Protein AF-Q58030-F1 (afdb_monomer_lite)

Radius of gyration: 24.66 Å; chains: 1; bounding box: 62×44×62 Å

Sequence (344 aa):
MELIEILLKKLNKNAVVTEIAKDKDPFKVLISTIISARTKDEVTEEVSKKLFKEIKDVDDLLNIDEEKLADLIYPAGFYKNKAKNLKKLAKILKENYNGKVPDSLEELLKLPGVGRKTANLVITLAFNKDGICVDTHVHRICNRWEIVDTETPEETEFELRKKLPKKYWKVINNLLVVFGREICSSKSKCDKCFKEIKEKCPYYEKIKHFENILKKFNFRKVSKNKIPNEKGTYILKIRLKEGKKIKFGKTERFFKKGYYFYIGSAFGNSMNLKNRIERHLKDDKKMHWHIDYLLKYGKIEEIYITNERVECEVANEFIKKFDFVENFGCSDCKCKSHLFYLKP

InterPro domains:
  IPR000305 GIY-YIG endonuclease [PS50164] (229-328)
  IPR000305 GIY-YIG endonuclease [SM00465] (247-343)
  IPR000445 Helix-hairpin-helix motif [PF00633] (97-123)
  IPR002837 Protein of unknown function DUF123 [PF01986] (255-341)
  IPR002837 Protein of unknown function DUF123 [cd10441] (231-340)
  IPR003265 HhH-GPD domain [PF00730] (31-166)
  IPR003265 HhH-GPD domain [SM00478] (35-182)
  IPR003265 HhH-GPD domain [cd00056] (27-180)
  IPR004036 Endonuclease III-like, conserved site-2 [PS01155] (99-128)
  IPR005759 Endonuclease III [MF_00942] (1-207)
  IPR011257 DNA glycosylase [SSF48150] (20-206)
  IPR023170 Helix-hairpin-helix, base-excision DNA repair, C-terminal [G3DSA:1.10.1670.10] (130-202)

pLDDT: mean 95.33, std 3.14, range [75.5, 98.75]

Secondary structure (DSSP, 8-state):
-HHHHHHHHH-----HHHHHGGG--HHHHHHHHHHHTTS-HHHHHHHHHHHHHH--SHHHHHHS-HHHHHHHTTTSTTHHHHHHHHHHHHHHHHHHHTT---SSHHHHHTSTT--HHHHHHHHHHTS--------HHHHHHHHHTTS---SSHHHHHHHHHHHS-GGGTTTHHHHHHHHHHHTSSSS--GGGS-HHHHTT-HHHHHHHHHHHHHHHTT-EEE-TT---SS--EEEEEEEESS-EEEEETTEEEEEPSEEEEEEEE--STT--HHHHHHHHH-SS----SHHHHHHTTEEEEEEEEESS--HHHHHHHHHTTSEE-TTSS-TTSS-S-SEEEE--

Organism: Methanocaldococcus jannaschii (strain ATCC 43067 / DSM 2661 / JAL-1 / JCM 10045 / NBRC 100440) (NCBI:txid243232)

Structure (mmCIF, N/CA/C/O backbone):
data_AF-Q58030-F1
#
_entry.id   AF-Q58030-F1
#
loop_
_atom_site.group_PDB
_atom_site.id
_atom_site.type_symbol
_atom_site.label_atom_id
_atom_site.label_alt_id
_atom_site.label_comp_id
_atom_site.label_asym_id
_atom_site.label_entity_id
_atom_site.label_seq_id
_atom_site.pdbx_PDB_ins_code
_atom_site.Cartn_x
_atom_site.Cartn_y
_atom_site.Cartn_z
_atom_site.occupancy
_atom_site.B_iso_or_equiv
_atom_site.auth_seq_id
_atom_site.auth_comp_id
_atom_site.auth_asym_id
_atom_site.auth_atom_id
_atom_site.pdbx_PDB_model_num
ATOM 1 N N . MET A 1 1 ? 6.870 -17.696 3.724 1.00 86.19 1 MET A N 1
ATOM 2 C CA . MET A 1 1 ? 6.367 -17.939 5.099 1.00 86.19 1 MET A CA 1
ATOM 3 C C . MET A 1 1 ? 7.411 -17.625 6.156 1.00 86.19 1 MET A C 1
ATOM 5 O O . MET A 1 1 ? 7.079 -16.979 7.136 1.00 86.19 1 MET A O 1
ATOM 9 N N . GLU A 1 2 ? 8.672 -17.984 5.930 1.00 93.19 2 GLU A N 1
ATOM 10 C CA . GLU A 1 2 ? 9.786 -17.711 6.846 1.00 93.19 2 GLU A CA 1
ATOM 11 C C . GLU A 1 2 ? 9.885 -16.260 7.366 1.00 93.19 2 GLU A C 1
ATOM 13 O O . GLU A 1 2 ? 10.085 -16.052 8.557 1.00 93.19 2 GLU A O 1
ATOM 18 N N . LEU A 1 3 ? 9.663 -15.250 6.514 1.00 95.38 3 LEU A N 1
ATOM 19 C CA . LEU A 1 3 ? 9.684 -13.836 6.927 1.00 95.38 3 LEU A CA 1
ATOM 20 C C . LEU A 1 3 ? 8.663 -13.505 8.033 1.00 95.38 3 LEU A C 1
ATOM 22 O O . LEU A 1 3 ? 8.933 -12.670 8.893 1.00 95.38 3 LEU A O 1
ATOM 26 N N . ILE A 1 4 ? 7.506 -14.177 8.031 1.00 95.38 4 ILE A N 1
ATOM 27 C CA . ILE A 1 4 ? 6.465 -14.019 9.059 1.00 95.38 4 ILE A CA 1
ATOM 28 C C . ILE A 1 4 ? 6.941 -14.641 10.375 1.00 95.38 4 ILE A C 1
ATOM 30 O O . ILE A 1 4 ? 6.797 -14.023 11.423 1.00 95.38 4 ILE A O 1
ATOM 34 N N . GLU A 1 5 ? 7.559 -15.822 10.323 1.00 95.75 5 GLU A N 1
ATOM 35 C CA . GLU A 1 5 ? 8.106 -16.501 11.508 1.00 95.75 5 GLU A CA 1
ATOM 36 C C . GLU A 1 5 ? 9.245 -15.705 12.156 1.00 95.75 5 GLU A C 1
ATOM 38 O O . GLU A 1 5 ? 9.324 -15.612 13.380 1.00 95.75 5 GLU A O 1
ATOM 43 N N . ILE A 1 6 ? 10.108 -15.074 11.352 1.00 95.56 6 ILE A N 1
ATOM 44 C CA . ILE A 1 6 ? 11.143 -14.170 11.870 1.00 95.56 6 ILE A CA 1
ATOM 45 C C . ILE A 1 6 ? 10.494 -13.003 12.617 1.00 95.56 6 ILE A C 1
ATOM 47 O O . ILE A 1 6 ? 10.897 -12.694 13.737 1.00 95.56 6 ILE A O 1
ATOM 51 N N . LEU A 1 7 ? 9.474 -12.367 12.033 1.00 95.62 7 LEU A N 1
ATOM 52 C CA . LEU A 1 7 ? 8.783 -11.262 12.694 1.00 95.62 7 LEU A CA 1
ATOM 53 C C . LEU A 1 7 ? 8.078 -11.700 13.980 1.00 95.62 7 LEU A C 1
ATOM 55 O O . LEU A 1 7 ? 8.177 -10.977 14.965 1.00 95.62 7 LEU A O 1
ATOM 59 N N . LEU A 1 8 ? 7.414 -12.860 13.999 1.00 94.38 8 LEU A N 1
ATOM 60 C CA . LEU A 1 8 ? 6.760 -13.388 15.204 1.00 94.38 8 LEU A CA 1
ATOM 61 C C . LEU A 1 8 ? 7.743 -13.561 16.368 1.00 94.38 8 LEU A C 1
ATOM 63 O O . LEU A 1 8 ? 7.371 -13.353 17.516 1.00 94.38 8 LEU A O 1
ATOM 67 N N . LYS A 1 9 ? 9.002 -13.904 16.076 1.00 94.81 9 LYS A N 1
ATOM 68 C CA . LYS A 1 9 ? 10.063 -14.037 17.086 1.00 94.81 9 LYS A CA 1
ATOM 69 C C . LYS A 1 9 ? 10.676 -12.701 17.510 1.00 94.81 9 LYS A C 1
ATOM 71 O O . LYS A 1 9 ? 11.190 -12.594 18.618 1.00 94.81 9 LYS A O 1
ATOM 76 N N . LYS A 1 10 ? 10.711 -11.708 16.616 1.00 93.06 10 LYS A N 1
ATOM 77 C CA . LYS A 1 10 ? 11.445 -10.444 16.821 1.00 93.06 10 LYS A CA 1
ATOM 78 C C . LYS A 1 10 ? 10.566 -9.290 17.294 1.00 93.06 10 LYS A C 1
ATOM 80 O O . LYS A 1 10 ? 11.080 -8.357 17.906 1.00 93.06 10 LYS A O 1
ATOM 85 N N . LEU A 1 11 ? 9.273 -9.308 16.980 1.00 90.88 11 LEU A N 1
ATOM 86 C CA . LEU A 1 11 ? 8.335 -8.266 17.379 1.00 90.88 11 LEU A CA 1
ATOM 87 C C . LEU A 1 11 ? 7.612 -8.665 18.663 1.00 90.88 11 LEU A C 1
ATOM 89 O O . LEU A 1 11 ? 6.965 -9.702 18.717 1.00 90.88 11 LEU A O 1
ATOM 93 N N . ASN A 1 12 ? 7.676 -7.787 19.662 1.00 84.69 12 ASN A N 1
ATOM 94 C CA . ASN A 1 12 ? 6.976 -7.931 20.942 1.00 84.69 12 ASN A CA 1
ATOM 95 C C . ASN A 1 12 ? 6.006 -6.761 21.195 1.00 84.69 12 ASN A C 1
ATOM 97 O O . ASN A 1 12 ? 5.830 -6.299 22.317 1.00 84.69 12 ASN A O 1
ATOM 101 N N . LYS A 1 13 ? 5.450 -6.196 20.120 1.00 88.81 13 LYS A N 1
ATOM 102 C CA . LYS A 1 13 ? 4.518 -5.067 20.179 1.00 88.81 13 LYS A CA 1
ATOM 103 C C . LYS A 1 13 ? 3.241 -5.412 19.441 1.00 88.81 13 LYS A C 1
ATOM 105 O O . LYS A 1 13 ? 3.259 -6.152 18.458 1.00 88.81 13 LYS A O 1
ATOM 110 N N . ASN A 1 14 ? 2.162 -4.790 19.885 1.00 90.88 14 ASN A N 1
ATOM 111 C CA . ASN A 1 14 ? 0.851 -4.899 19.280 1.00 90.88 14 ASN A CA 1
ATOM 112 C C . ASN A 1 14 ? 0.434 -3.567 18.658 1.00 90.88 14 ASN A C 1
ATOM 114 O O . ASN A 1 14 ? 0.828 -2.492 19.107 1.00 90.88 14 ASN A O 1
ATOM 118 N N . ALA A 1 15 ? -0.369 -3.650 17.604 1.00 90.81 15 ALA A N 1
ATOM 119 C CA . ALA A 1 15 ? -1.092 -2.520 17.055 1.00 90.81 15 ALA A CA 1
ATOM 120 C C . ALA A 1 15 ? -2.150 -2.041 18.058 1.00 90.81 15 ALA A C 1
ATOM 122 O O . ALA A 1 15 ? -2.692 -2.837 18.826 1.00 90.81 15 ALA A O 1
ATOM 123 N N . VAL A 1 16 ? -2.502 -0.754 17.999 1.00 91.25 16 VAL A N 1
ATOM 124 C CA . VAL A 1 16 ? -3.401 -0.128 18.982 1.00 91.25 16 VAL A CA 1
ATOM 125 C C . VAL A 1 16 ? -4.731 -0.864 19.176 1.00 91.25 16 VAL A C 1
ATOM 127 O O . VAL A 1 16 ? -5.171 -1.066 20.301 1.00 91.25 16 VAL A O 1
ATOM 130 N N . VAL A 1 17 ? -5.365 -1.321 18.092 1.00 90.69 17 VAL A N 1
ATOM 131 C CA . VAL A 1 17 ? -6.659 -2.019 18.179 1.00 90.69 17 VAL A CA 1
ATOM 132 C C . VAL A 1 17 ? -6.498 -3.392 18.834 1.00 90.69 17 VAL A C 1
ATOM 134 O O . VAL A 1 17 ? -7.367 -3.802 19.592 1.00 90.69 17 VAL A O 1
ATOM 137 N N . THR A 1 18 ? -5.379 -4.080 18.594 1.00 92.94 18 THR A N 1
ATOM 138 C CA . THR A 1 18 ? -5.057 -5.351 19.259 1.00 92.94 18 THR A CA 1
ATOM 139 C C . THR A 1 18 ? -4.875 -5.152 20.766 1.00 92.94 18 THR A C 1
ATOM 141 O O . THR A 1 18 ? -5.329 -5.984 21.543 1.00 92.94 18 THR A O 1
ATOM 144 N N . GLU A 1 19 ? -4.257 -4.042 21.187 1.00 92.75 19 GLU A N 1
ATOM 145 C CA . GLU A 1 19 ? -4.123 -3.700 22.610 1.00 92.75 19 GLU A CA 1
ATOM 146 C C . GLU A 1 19 ? -5.472 -3.398 23.267 1.00 92.75 19 GLU A C 1
ATOM 148 O O . GLU A 1 19 ? -5.724 -3.853 24.381 1.00 92.75 19 GLU A O 1
ATOM 153 N N . ILE A 1 20 ? -6.354 -2.675 22.571 1.00 90.75 20 ILE A N 1
ATOM 154 C CA . ILE A 1 20 ? -7.713 -2.389 23.051 1.00 90.75 20 ILE A CA 1
ATOM 155 C C . ILE A 1 20 ? -8.539 -3.679 23.149 1.00 90.75 20 ILE A C 1
ATOM 157 O O . ILE A 1 20 ? -9.302 -3.847 24.091 1.00 90.75 20 ILE A O 1
ATOM 161 N N . ALA A 1 21 ? -8.347 -4.618 22.223 1.00 93.25 21 ALA A N 1
ATOM 162 C CA . ALA A 1 21 ? -9.097 -5.868 22.146 1.00 93.25 21 ALA A CA 1
ATOM 163 C C . ALA A 1 21 ? -8.727 -6.924 23.206 1.00 93.25 21 ALA A C 1
ATOM 165 O O . ALA A 1 21 ? -9.174 -8.066 23.099 1.00 93.25 21 ALA A O 1
ATOM 166 N N . LYS A 1 22 ? -7.899 -6.602 24.209 1.00 92.56 22 LYS A N 1
ATOM 167 C CA . LYS A 1 22 ? -7.465 -7.571 25.234 1.00 92.56 22 LYS A CA 1
ATOM 168 C C . LYS A 1 22 ? -8.623 -8.163 26.040 1.00 92.56 22 LYS A C 1
ATOM 170 O O . LYS A 1 22 ? -8.555 -9.335 26.400 1.00 92.56 22 LYS A O 1
ATOM 175 N N . ASP A 1 23 ? -9.672 -7.382 26.289 1.00 91.31 23 ASP A N 1
ATOM 176 C CA . ASP A 1 23 ? -10.899 -7.848 26.950 1.00 91.31 23 ASP A CA 1
ATOM 177 C C . ASP A 1 23 ? -11.852 -8.605 26.004 1.00 91.31 23 ASP A C 1
ATOM 179 O O . ASP A 1 23 ? -12.837 -9.183 26.458 1.00 91.31 23 ASP A O 1
ATOM 183 N N . LYS A 1 24 ? -11.525 -8.656 24.703 1.00 92.81 24 LYS A N 1
ATOM 184 C CA . LYS A 1 24 ? -12.281 -9.309 23.624 1.00 92.81 24 LYS A CA 1
ATOM 185 C C . LYS A 1 24 ? -13.724 -8.820 23.481 1.00 92.81 24 LYS A C 1
ATOM 187 O O . LYS A 1 24 ? -14.544 -9.534 22.913 1.00 92.81 24 LYS A O 1
ATOM 192 N N . ASP A 1 25 ? -14.029 -7.606 23.935 1.00 96.19 25 ASP A N 1
ATOM 193 C CA . ASP A 1 25 ? -15.361 -7.019 23.803 1.00 96.19 25 ASP A CA 1
ATOM 194 C C . ASP A 1 25 ? -15.653 -6.635 22.332 1.00 96.19 25 ASP A C 1
ATOM 196 O O . ASP A 1 25 ? -15.026 -5.708 21.797 1.00 96.19 25 ASP A O 1
ATOM 200 N N . PRO A 1 26 ? -16.611 -7.297 21.646 1.00 96.81 26 PRO A N 1
ATOM 201 C CA . PRO A 1 26 ? -16.924 -7.003 20.250 1.00 96.81 26 PRO A CA 1
ATOM 202 C C . PRO A 1 26 ? -17.345 -5.559 19.989 1.00 96.81 26 PRO A C 1
ATOM 204 O O . PRO A 1 26 ? -17.008 -5.012 18.935 1.00 96.81 26 PRO A O 1
ATOM 207 N N . PHE A 1 27 ? -18.053 -4.934 20.934 1.00 97.12 27 PHE A N 1
ATOM 208 C CA . PHE A 1 27 ? -18.487 -3.549 20.809 1.00 97.12 27 PHE A CA 1
ATOM 209 C C . PHE A 1 27 ? -17.273 -2.621 20.815 1.00 97.12 27 PHE A C 1
ATOM 211 O O . PHE A 1 27 ? -17.061 -1.881 19.851 1.00 97.12 27 PHE A O 1
ATOM 218 N N . LYS A 1 28 ? -16.399 -2.732 21.821 1.00 96.44 28 LYS A N 1
ATOM 219 C CA . LYS A 1 28 ? -15.186 -1.901 21.897 1.00 96.44 28 LYS A CA 1
ATOM 220 C C . LYS A 1 28 ? -14.272 -2.101 20.694 1.00 96.44 28 LYS A C 1
ATOM 222 O O . LYS A 1 28 ? -13.796 -1.125 20.114 1.00 96.44 28 LYS A O 1
ATOM 227 N N . VAL A 1 29 ? -14.068 -3.345 20.257 1.00 96.50 29 VAL A N 1
ATOM 228 C CA . VAL A 1 29 ? -13.232 -3.647 19.083 1.00 96.50 29 VAL A CA 1
ATOM 229 C C . VAL A 1 29 ? -13.794 -3.001 17.816 1.00 96.50 29 VAL A C 1
ATOM 231 O O . VAL A 1 29 ? -13.038 -2.391 17.050 1.00 96.50 29 VAL A O 1
ATOM 234 N N . LEU A 1 30 ? -15.107 -3.093 17.589 1.00 97.44 30 LEU A N 1
ATOM 235 C CA . LEU A 1 30 ? -15.763 -2.487 16.432 1.00 97.44 30 LEU A CA 1
ATOM 236 C C . LEU A 1 30 ? -15.616 -0.959 16.441 1.00 97.44 30 LEU A C 1
ATOM 238 O O . LEU A 1 30 ? -15.145 -0.377 15.457 1.00 97.44 30 LEU A O 1
ATOM 242 N N . ILE A 1 31 ? -15.951 -0.319 17.563 1.00 96.75 31 ILE A N 1
ATOM 243 C CA . ILE A 1 31 ? -15.893 1.138 17.724 1.00 96.75 31 ILE A CA 1
ATOM 244 C C . ILE A 1 31 ? -14.455 1.649 17.564 1.00 96.75 31 ILE A C 1
ATOM 246 O O . ILE A 1 31 ? -14.203 2.536 16.743 1.00 96.75 31 ILE A O 1
ATOM 250 N N . SER A 1 32 ? -13.480 1.043 18.247 1.00 96.31 32 SER A N 1
ATOM 251 C CA . SER A 1 32 ? -12.070 1.431 18.128 1.00 96.31 32 SER A CA 1
ATOM 252 C C . SER A 1 32 ? -11.508 1.210 16.732 1.00 96.31 32 SER A C 1
ATOM 254 O O . SER A 1 32 ? -10.677 1.994 16.276 1.00 96.31 32 SER A O 1
ATOM 256 N N . THR A 1 33 ? -11.975 0.195 16.002 1.00 94.94 33 THR A N 1
ATOM 257 C CA . THR A 1 33 ? -11.541 -0.016 14.616 1.00 94.94 33 THR A CA 1
ATOM 258 C C . THR A 1 33 ? -12.077 1.067 13.676 1.00 94.94 33 THR A C 1
ATOM 260 O O . THR A 1 33 ? -11.342 1.528 12.797 1.00 94.94 33 THR A O 1
ATOM 263 N N . ILE A 1 34 ? -13.322 1.515 13.871 1.00 95.19 34 ILE A N 1
ATOM 264 C CA . ILE A 1 34 ? -13.905 2.642 13.125 1.00 95.19 34 ILE A CA 1
ATOM 265 C C . ILE A 1 34 ? -13.163 3.944 13.461 1.00 95.19 34 ILE A C 1
ATOM 267 O O . ILE A 1 34 ? -12.804 4.699 12.554 1.00 95.19 34 ILE A O 1
ATOM 271 N N . ILE A 1 35 ? -12.856 4.185 14.740 1.00 95.44 35 ILE A N 1
ATOM 272 C CA . ILE A 1 35 ? -12.067 5.345 15.185 1.00 95.44 35 ILE A CA 1
ATOM 273 C C . ILE A 1 35 ? -10.653 5.306 14.598 1.00 95.44 35 ILE A C 1
ATOM 275 O O . ILE A 1 35 ? -10.179 6.323 14.095 1.00 95.44 35 ILE A O 1
ATOM 279 N N . SER A 1 36 ? -10.014 4.136 14.567 1.00 93.50 36 SER A N 1
ATOM 280 C CA . SER A 1 36 ? -8.661 3.939 14.034 1.00 93.50 36 SER A CA 1
ATOM 281 C C . SER A 1 36 ? -8.535 4.296 12.549 1.00 93.50 36 SER A C 1
ATOM 283 O O . SER A 1 36 ? -7.468 4.715 12.089 1.00 93.50 36 SER A O 1
ATOM 285 N N . ALA A 1 37 ? -9.615 4.188 11.765 1.00 90.25 37 ALA A N 1
ATOM 286 C CA . ALA A 1 37 ? -9.576 4.513 10.345 1.00 90.25 37 ALA A CA 1
ATOM 287 C C . ALA A 1 37 ? -9.058 5.948 10.115 1.00 90.25 37 ALA A C 1
ATOM 289 O O . ALA A 1 37 ? -9.636 6.928 10.593 1.00 90.25 37 ALA A O 1
ATOM 290 N N . ARG A 1 38 ? -7.945 6.070 9.374 1.00 88.81 38 ARG A N 1
ATOM 291 C CA . ARG A 1 38 ? -7.268 7.350 9.077 1.00 88.81 38 ARG A CA 1
ATOM 292 C C . ARG A 1 38 ? -6.957 8.191 10.330 1.00 88.81 38 ARG A C 1
ATOM 294 O O . ARG A 1 38 ? -7.018 9.415 10.273 1.00 88.81 38 ARG A O 1
ATOM 301 N N . THR A 1 39 ? -6.640 7.544 11.450 1.00 92.38 39 THR A N 1
ATOM 302 C CA . THR A 1 39 ? -6.253 8.190 12.717 1.00 92.38 39 THR A CA 1
ATOM 303 C C . THR A 1 39 ? -4.928 7.609 13.194 1.00 92.38 39 THR A C 1
ATOM 305 O O . THR A 1 39 ? -4.623 6.451 12.917 1.00 92.38 39 THR A O 1
ATOM 308 N N . LYS A 1 40 ? -4.098 8.428 13.847 1.00 91.31 40 LYS A N 1
ATOM 309 C CA . LYS A 1 40 ? -2.844 7.951 14.448 1.00 91.31 40 LYS A CA 1
ATOM 310 C C . LYS A 1 40 ? -3.149 6.987 15.601 1.00 91.31 40 LYS A C 1
ATOM 312 O O . LYS A 1 40 ? -4.238 7.039 16.169 1.00 91.31 40 LYS A O 1
ATOM 317 N N . ASP A 1 41 ? -2.208 6.115 15.946 1.00 90.00 41 ASP A N 1
ATOM 318 C CA . ASP A 1 41 ? -2.468 5.087 16.967 1.00 90.00 41 ASP A CA 1
ATOM 319 C C . ASP A 1 41 ? -2.556 5.697 18.351 1.00 90.00 41 ASP A C 1
ATOM 321 O O . ASP A 1 41 ? -3.484 5.385 19.080 1.00 90.00 41 ASP A O 1
ATOM 325 N N . GLU A 1 42 ? -1.668 6.637 18.652 1.00 92.31 42 GLU A N 1
ATOM 326 C CA . GLU A 1 42 ? -1.624 7.347 19.928 1.00 92.31 42 GLU A CA 1
ATOM 327 C C . GLU A 1 42 ? -2.960 8.068 20.174 1.00 92.31 42 GLU A C 1
ATOM 329 O O . GLU A 1 42 ? -3.562 7.953 21.236 1.00 92.31 42 GLU A O 1
ATOM 334 N N . VAL A 1 43 ? -3.490 8.704 19.123 1.00 95.62 43 VAL A N 1
ATOM 335 C CA . VAL A 1 43 ? -4.809 9.351 19.135 1.00 95.62 43 VAL A CA 1
ATOM 336 C C . VAL A 1 43 ? -5.937 8.325 19.257 1.00 95.62 43 VAL A C 1
ATOM 338 O O . VAL A 1 43 ? -6.901 8.551 19.976 1.00 95.62 43 VAL A O 1
ATOM 341 N N . THR A 1 44 ? -5.844 7.189 18.562 1.00 95.81 44 THR A N 1
ATOM 342 C CA . THR A 1 44 ? -6.857 6.122 18.642 1.00 95.81 44 THR A CA 1
ATOM 343 C C . THR A 1 44 ? -6.936 5.549 20.052 1.00 95.81 44 THR A C 1
ATOM 345 O O . THR A 1 44 ? -8.036 5.311 20.549 1.00 95.81 44 THR A O 1
ATOM 348 N N . GLU A 1 45 ? -5.788 5.330 20.690 1.00 94.75 45 GLU A N 1
ATOM 349 C CA . GLU A 1 45 ? -5.682 4.812 22.048 1.00 94.75 45 GLU A CA 1
ATOM 350 C C . GLU A 1 45 ? -6.278 5.796 23.055 1.00 94.75 45 GLU A C 1
ATOM 352 O O . GLU A 1 45 ? -7.149 5.419 23.839 1.00 94.75 45 GLU A O 1
ATOM 357 N N . GLU A 1 46 ? -5.854 7.060 22.995 1.00 95.56 46 GLU A N 1
ATOM 358 C CA . GLU A 1 46 ? -6.339 8.136 23.860 1.00 95.56 46 GLU A CA 1
ATOM 359 C C . GLU A 1 46 ? -7.856 8.322 23.727 1.00 95.56 46 GLU A C 1
ATOM 361 O O . GLU A 1 46 ? -8.584 8.277 24.723 1.00 95.56 46 GLU A O 1
ATOM 366 N N . VAL A 1 47 ? -8.346 8.452 22.490 1.00 96.75 47 VAL A N 1
ATOM 367 C CA . VAL A 1 47 ? -9.771 8.646 22.202 1.00 96.75 47 VAL A CA 1
ATOM 368 C C . VAL A 1 47 ? -10.588 7.434 22.638 1.00 96.75 47 VAL A C 1
ATOM 370 O O . VAL A 1 47 ? -11.628 7.611 23.263 1.00 96.75 47 VAL A O 1
ATOM 373 N N . SER A 1 48 ? -10.128 6.207 22.371 1.00 96.25 48 SER A N 1
ATOM 374 C CA . SER A 1 48 ? -10.856 4.998 22.788 1.00 96.25 48 SER A CA 1
ATOM 375 C C . SER A 1 48 ? -10.923 4.882 24.313 1.00 96.25 48 SER A C 1
ATOM 377 O O . SER A 1 48 ? -11.985 4.599 24.860 1.00 96.25 48 SER A O 1
ATOM 379 N N . LYS A 1 49 ? -9.822 5.168 25.023 1.00 94.38 49 LYS A N 1
ATOM 380 C CA . LYS A 1 49 ? -9.789 5.178 26.496 1.00 94.38 49 LYS A CA 1
ATOM 381 C C . LYS A 1 49 ? -10.736 6.216 27.092 1.00 94.38 49 LYS A C 1
ATOM 383 O O . LYS A 1 49 ? -11.365 5.932 28.106 1.00 94.38 49 LYS A O 1
ATOM 388 N N . LYS A 1 50 ? -10.823 7.415 26.504 1.00 95.19 50 LYS A N 1
ATOM 389 C CA . LYS A 1 50 ? -11.769 8.455 26.938 1.00 95.19 50 LYS A CA 1
ATOM 390 C C . LYS A 1 50 ? -13.209 8.032 26.652 1.00 95.19 50 LYS A C 1
ATOM 392 O O . LYS A 1 50 ? -14.038 8.072 27.551 1.00 95.19 50 LYS A O 1
ATOM 397 N N . LEU A 1 51 ? -13.475 7.577 25.428 1.00 96.50 51 LEU A N 1
ATOM 398 C CA . LEU A 1 51 ? -14.807 7.193 24.976 1.00 96.50 51 LEU A CA 1
ATOM 399 C C . LEU A 1 51 ? -15.395 6.067 25.830 1.00 96.50 51 LEU A C 1
ATOM 401 O O . LEU A 1 51 ? -16.512 6.206 26.307 1.00 96.50 51 LEU A O 1
ATOM 405 N N . PHE A 1 52 ? -14.642 4.994 26.090 1.00 96.31 52 PHE A N 1
ATOM 406 C CA . PHE A 1 52 ? -15.152 3.833 26.834 1.00 96.31 52 PHE A CA 1
ATOM 407 C C . PHE A 1 52 ? -15.296 4.047 28.348 1.00 96.31 52 PHE A C 1
ATOM 409 O O . PHE A 1 52 ? -15.739 3.141 29.052 1.00 96.31 52 PHE A O 1
ATOM 416 N N . LYS A 1 53 ? -14.944 5.231 28.869 1.00 95.56 53 LYS A N 1
ATOM 417 C CA . LYS A 1 53 ? -15.355 5.646 30.220 1.00 95.56 53 LYS A CA 1
ATOM 418 C C . LYS A 1 53 ? -16.815 6.097 30.252 1.00 95.56 53 LYS A C 1
ATOM 420 O O . LYS A 1 53 ? -17.478 5.885 31.262 1.00 95.56 53 LYS A O 1
ATOM 425 N N . GLU A 1 54 ? -17.289 6.707 29.165 1.00 95.25 54 GLU A N 1
ATOM 426 C CA . GLU A 1 54 ? -18.653 7.237 29.035 1.00 95.25 54 GLU A CA 1
ATOM 427 C C . GLU A 1 54 ? -19.585 6.290 28.272 1.00 95.25 54 GLU A C 1
ATOM 429 O O . GLU A 1 54 ? -20.760 6.219 28.601 1.00 95.25 54 GLU A O 1
ATOM 434 N N . ILE A 1 55 ? -19.068 5.561 27.280 1.00 96.75 55 ILE A N 1
ATOM 435 C CA . ILE A 1 55 ? -19.837 4.690 26.386 1.00 96.75 55 ILE A CA 1
ATOM 436 C C . ILE A 1 55 ? -19.416 3.238 26.605 1.00 96.75 55 ILE A C 1
ATOM 438 O O . ILE A 1 55 ? -18.368 2.813 26.114 1.00 96.75 55 ILE A O 1
ATOM 442 N N . LYS A 1 56 ? -20.217 2.476 27.349 1.00 95.00 56 LYS A N 1
ATOM 443 C CA . LYS A 1 56 ? -19.924 1.079 27.698 1.00 95.00 56 LYS A CA 1
ATOM 444 C C . LYS A 1 56 ? -20.582 0.097 26.739 1.00 95.00 56 LYS A C 1
ATOM 446 O O . LYS A 1 56 ? -20.019 -0.969 26.504 1.00 95.00 56 LYS A O 1
ATOM 451 N N . ASP A 1 57 ? -21.723 0.464 26.167 1.00 95.88 57 ASP A N 1
ATOM 452 C CA . ASP A 1 57 ? -22.492 -0.388 25.266 1.00 95.88 57 ASP A CA 1
ATOM 453 C C . ASP A 1 57 ? -23.219 0.403 24.158 1.00 95.88 57 ASP A C 1
ATOM 455 O O . ASP A 1 57 ? -23.010 1.603 23.941 1.00 95.88 57 ASP A O 1
ATOM 459 N N . VAL A 1 58 ? -24.051 -0.312 23.395 1.00 97.00 58 VAL A N 1
ATOM 460 C CA . VAL A 1 58 ? -24.845 0.246 22.294 1.00 97.00 58 VAL A CA 1
ATOM 461 C C . VAL A 1 58 ? -25.886 1.252 22.787 1.00 97.00 58 VAL A C 1
ATOM 463 O O . VAL A 1 58 ? -26.167 2.210 22.064 1.00 97.00 58 VAL A O 1
ATOM 466 N N . ASP A 1 59 ? -26.440 1.064 23.984 1.00 97.25 59 ASP A N 1
ATOM 467 C CA . ASP A 1 59 ? -27.476 1.939 24.528 1.00 97.25 59 ASP A CA 1
ATOM 468 C C . ASP A 1 59 ? -26.873 3.282 24.957 1.00 97.25 59 ASP A C 1
ATOM 470 O O . ASP A 1 59 ? -27.406 4.330 24.590 1.00 97.25 59 ASP A O 1
ATOM 474 N N . ASP A 1 60 ? -25.696 3.283 25.587 1.00 97.56 60 ASP A N 1
ATOM 475 C CA . ASP A 1 60 ? -24.949 4.518 25.863 1.00 97.56 60 ASP A CA 1
ATOM 476 C C . ASP A 1 60 ? -24.661 5.305 24.570 1.00 97.56 60 ASP A C 1
ATOM 478 O O . ASP A 1 60 ? -24.846 6.525 24.500 1.00 97.56 60 ASP A O 1
ATOM 482 N N . LEU A 1 61 ? -24.252 4.605 23.503 1.00 97.06 61 LEU A N 1
ATOM 483 C CA . LEU A 1 61 ? -23.964 5.218 22.202 1.00 97.06 61 LEU A CA 1
ATOM 484 C C . LEU A 1 61 ? -25.231 5.759 21.510 1.00 97.06 61 LEU A C 1
ATOM 486 O O . LEU A 1 61 ? -25.178 6.748 20.768 1.00 97.06 61 LEU A O 1
ATOM 490 N N . LEU A 1 62 ? -26.385 5.134 21.746 1.00 95.94 62 LEU A N 1
ATOM 491 C CA . LEU A 1 62 ? -27.686 5.616 21.282 1.00 95.94 62 LEU A CA 1
ATOM 492 C C . LEU A 1 62 ? -28.194 6.822 22.073 1.00 95.94 62 LEU A C 1
ATOM 494 O O . LEU A 1 62 ? -28.815 7.694 21.465 1.00 95.94 62 LEU A O 1
ATOM 498 N N . ASN A 1 63 ? -27.879 6.912 23.360 1.00 97.06 63 ASN A N 1
ATOM 499 C CA . ASN A 1 63 ? -28.385 7.962 24.242 1.00 97.06 63 ASN A CA 1
ATOM 500 C C . ASN A 1 63 ? -27.545 9.247 24.219 1.00 97.06 63 ASN A C 1
ATOM 502 O O . ASN A 1 63 ? -28.075 10.319 24.484 1.00 97.06 63 ASN A O 1
ATOM 506 N N . ILE A 1 64 ? -26.254 9.176 23.877 1.00 97.25 64 ILE A N 1
ATOM 507 C CA . ILE A 1 64 ? -25.407 10.374 23.768 1.00 97.25 64 ILE A CA 1
ATOM 508 C C . ILE A 1 64 ? -25.760 11.236 22.543 1.00 97.25 64 ILE A C 1
ATOM 510 O O . ILE A 1 64 ? -25.926 10.713 21.437 1.00 97.25 64 ILE A O 1
ATOM 514 N N . ASP A 1 65 ? -25.809 12.560 22.700 1.00 97.00 65 ASP A N 1
ATOM 515 C CA . ASP A 1 65 ? -25.992 13.490 21.578 1.00 97.00 65 ASP A CA 1
ATOM 516 C C . ASP A 1 65 ? -24.868 13.366 20.538 1.00 97.00 65 ASP A C 1
ATOM 518 O O . ASP A 1 65 ? -23.702 13.154 20.879 1.00 97.00 65 ASP A O 1
ATOM 522 N N . GLU A 1 66 ? -25.196 13.522 19.249 1.00 97.19 66 GLU A N 1
ATOM 523 C CA . GLU A 1 66 ? -24.203 13.415 18.166 1.00 97.19 66 GLU A CA 1
ATOM 524 C C . GLU A 1 66 ? -23.079 14.455 18.310 1.00 97.19 66 GLU A C 1
ATOM 526 O O . GLU A 1 66 ? -21.916 14.123 18.077 1.00 97.19 66 GLU A O 1
ATOM 531 N N . GLU A 1 67 ? -23.404 15.681 18.734 1.00 97.00 67 GLU A N 1
ATOM 532 C CA . GLU A 1 67 ? -22.428 16.755 18.961 1.00 97.00 67 GLU A CA 1
ATOM 533 C C . GLU A 1 67 ? -21.484 16.418 20.118 1.00 97.00 67 GLU A C 1
ATOM 535 O O . GLU A 1 67 ? -20.266 16.433 19.943 1.00 97.00 67 GLU A O 1
ATOM 540 N N . LYS A 1 68 ? -22.031 15.979 21.260 1.00 96.75 68 LYS A N 1
ATOM 541 C CA . LYS A 1 68 ? -21.223 15.540 22.404 1.00 96.75 68 LYS A CA 1
ATOM 542 C C . LYS A 1 68 ? -20.338 14.348 22.035 1.00 96.75 68 LYS A C 1
ATOM 544 O O . LYS A 1 68 ? -19.164 14.310 22.398 1.00 96.75 68 LYS A O 1
ATOM 549 N N . LEU A 1 69 ? -20.864 13.382 21.278 1.00 97.56 69 LEU A N 1
ATOM 550 C CA . LEU A 1 69 ? -20.070 12.266 20.768 1.00 97.56 69 LEU A CA 1
ATOM 551 C C . LEU A 1 69 ? -18.936 12.765 19.865 1.00 97.56 69 LEU A C 1
ATOM 553 O O . LEU A 1 69 ? -17.804 12.305 20.011 1.00 97.56 69 LEU A O 1
ATOM 557 N N . ALA A 1 70 ? -19.214 13.704 18.957 1.00 97.38 70 ALA A N 1
ATOM 558 C CA . ALA A 1 70 ? -18.207 14.308 18.091 1.00 97.38 70 ALA A CA 1
ATOM 559 C C . ALA A 1 70 ? -17.100 15.004 18.899 1.00 97.38 70 ALA A C 1
ATOM 561 O O . ALA A 1 70 ? -15.932 14.834 18.552 1.00 97.38 70 ALA A O 1
ATOM 562 N N . ASP A 1 71 ? -17.438 15.687 19.993 1.00 97.06 71 ASP A N 1
ATOM 563 C CA . ASP A 1 71 ? -16.473 16.314 20.905 1.00 97.06 71 ASP A CA 1
ATOM 564 C C . ASP A 1 71 ? -15.638 15.287 21.686 1.00 97.06 71 ASP A C 1
ATOM 566 O O . ASP A 1 71 ? -14.431 15.471 21.884 1.00 97.06 71 ASP A O 1
ATOM 570 N N . LEU A 1 72 ? -16.230 14.155 22.088 1.00 95.81 72 LEU A N 1
ATOM 571 C CA . LEU A 1 72 ? -15.488 13.062 22.728 1.00 95.81 72 LEU A CA 1
ATOM 572 C C . LEU A 1 72 ? -14.420 12.472 21.806 1.00 95.81 72 LEU A C 1
ATOM 574 O O . LEU A 1 72 ? -13.331 12.137 22.277 1.00 95.81 72 LEU A O 1
ATOM 578 N N . ILE A 1 73 ? -14.717 12.370 20.507 1.00 96.69 73 ILE A N 1
ATOM 579 C CA . ILE A 1 73 ? -13.810 11.795 19.508 1.00 96.69 73 ILE A CA 1
ATOM 580 C C . ILE A 1 73 ? -13.120 12.838 18.617 1.00 96.69 73 ILE A C 1
ATOM 582 O O . ILE A 1 73 ? -12.482 12.452 17.635 1.00 96.69 73 ILE A O 1
ATOM 586 N N . TYR A 1 74 ? -13.198 14.132 18.953 1.00 97.25 74 TYR A N 1
ATOM 587 C CA . TYR A 1 74 ? -12.673 15.240 18.138 1.00 97.25 74 TYR A CA 1
ATOM 588 C C . TYR A 1 74 ? -11.211 15.066 17.683 1.00 97.25 74 TYR A C 1
ATOM 590 O O . TYR A 1 74 ? -10.917 15.399 16.530 1.00 97.25 74 TYR A O 1
ATOM 598 N N . PRO A 1 75 ? -10.285 14.524 18.511 1.00 96.38 75 PRO A N 1
ATOM 599 C CA . PRO A 1 75 ? -8.893 14.364 18.100 1.00 96.38 75 PRO A CA 1
ATOM 600 C C . PRO A 1 75 ? -8.727 13.390 16.923 1.00 96.38 75 PRO A C 1
ATOM 602 O O . PRO A 1 75 ? -7.730 13.443 16.198 1.00 96.38 75 PRO A O 1
ATOM 605 N N . ALA A 1 76 ? -9.694 12.490 16.709 1.00 95.69 76 ALA A N 1
ATOM 606 C CA . ALA A 1 76 ? -9.658 11.523 15.625 1.00 95.69 76 ALA A CA 1
ATOM 607 C C . ALA A 1 76 ? -9.890 12.185 14.255 1.00 95.69 76 ALA A C 1
ATOM 609 O O . ALA A 1 76 ? -10.698 13.097 14.079 1.00 95.69 76 ALA A O 1
ATOM 610 N N . GLY A 1 77 ? -9.231 11.665 13.217 1.00 91.94 77 GLY A N 1
ATOM 611 C CA . GLY A 1 77 ? -9.444 12.158 11.855 1.00 91.94 77 GLY A CA 1
ATOM 612 C C . GLY A 1 77 ? -10.893 11.935 11.408 1.00 91.94 77 GLY A C 1
ATOM 613 O O . GLY A 1 77 ? -11.441 10.857 11.636 1.00 91.94 77 GLY A O 1
ATOM 614 N N . PHE A 1 78 ? -11.498 12.918 10.733 1.00 93.94 78 PHE A N 1
ATOM 615 C CA . PHE A 1 78 ? -12.891 12.856 10.254 1.00 93.94 78 PHE A CA 1
ATOM 616 C C . PHE A 1 78 ? -13.925 12.592 11.371 1.00 93.94 78 PHE A C 1
ATOM 618 O O . PHE A 1 78 ? -14.928 11.915 11.137 1.00 93.94 78 PHE A O 1
ATOM 625 N N . TYR A 1 79 ? -13.686 13.110 12.582 1.00 95.75 79 TYR A N 1
ATOM 626 C CA . TYR A 1 79 ? -14.511 12.853 13.768 1.00 95.75 79 TYR A CA 1
ATOM 627 C C . TYR A 1 79 ? -16.011 13.123 13.560 1.00 95.75 79 TYR A C 1
ATOM 629 O O . TYR A 1 79 ? -16.817 12.282 13.939 1.00 95.75 79 TYR A O 1
ATOM 637 N N . LYS A 1 80 ? -16.403 14.206 12.867 1.00 96.19 80 LYS A N 1
ATOM 638 C CA . LYS A 1 80 ? -17.821 14.512 12.577 1.00 96.19 80 LYS A CA 1
ATOM 639 C C . LYS A 1 80 ? -18.513 13.384 11.804 1.00 96.19 80 LYS A C 1
ATOM 641 O O . LYS A 1 80 ? -19.566 12.894 12.199 1.00 96.19 80 LYS A O 1
ATOM 646 N N . ASN A 1 81 ? -17.889 12.911 10.722 1.00 95.25 81 ASN A N 1
ATOM 647 C CA . ASN A 1 81 ? -18.411 11.783 9.945 1.00 95.25 81 ASN A CA 1
ATOM 648 C C . ASN A 1 81 ? -18.420 10.482 10.757 1.00 95.25 81 ASN A C 1
ATOM 650 O O . ASN A 1 81 ? -19.316 9.660 10.574 1.00 95.25 81 ASN A O 1
ATOM 654 N N . LYS A 1 82 ? -17.434 10.284 11.640 1.00 95.12 82 LYS A N 1
ATOM 655 C CA . LYS A 1 82 ? -17.394 9.121 12.531 1.00 95.12 82 LYS A CA 1
ATOM 656 C C . LYS A 1 82 ? -18.529 9.153 13.542 1.00 95.12 82 LYS A C 1
ATOM 658 O O . LYS A 1 82 ? -19.227 8.155 13.621 1.00 95.12 82 LYS A O 1
ATOM 663 N N . ALA A 1 83 ? -18.765 10.265 14.234 1.00 96.25 83 ALA A N 1
ATOM 664 C CA . ALA A 1 83 ? -19.856 10.402 15.200 1.00 96.25 83 ALA A CA 1
ATOM 665 C C . ALA A 1 83 ? -21.207 10.061 14.556 1.00 96.25 83 ALA A C 1
ATOM 667 O O . ALA A 1 83 ? -21.894 9.148 15.012 1.00 96.25 83 ALA A O 1
ATOM 668 N N . LYS A 1 84 ? -21.504 10.659 13.395 1.00 95.56 84 LYS A N 1
ATOM 669 C CA . LYS A 1 84 ? -22.695 10.332 12.596 1.00 95.56 84 LYS A CA 1
ATOM 670 C C . LYS A 1 84 ? -22.798 8.844 12.243 1.00 95.56 84 LYS A C 1
ATOM 672 O O . LYS A 1 84 ? -23.869 8.245 12.341 1.00 95.56 84 LYS A O 1
ATOM 677 N N . ASN A 1 85 ? -21.699 8.226 11.806 1.00 94.81 85 ASN A N 1
ATOM 678 C CA . ASN A 1 85 ? -21.683 6.800 11.468 1.00 94.81 85 ASN A CA 1
ATOM 679 C C . ASN A 1 85 ? -21.856 5.909 12.703 1.00 94.81 85 ASN A C 1
ATOM 681 O O . ASN A 1 85 ? -22.550 4.903 12.612 1.00 94.81 85 ASN A O 1
ATOM 685 N N . LEU A 1 86 ? -21.275 6.284 13.844 1.00 97.12 86 LEU A N 1
ATOM 686 C CA . LEU A 1 86 ? -21.404 5.569 15.111 1.00 97.12 86 LEU A CA 1
ATOM 687 C C . LEU A 1 86 ? -22.843 5.622 15.647 1.00 97.12 86 LEU A C 1
ATOM 689 O O . LEU A 1 86 ? -23.360 4.593 16.068 1.00 97.12 86 LEU A O 1
ATOM 693 N N . LYS A 1 87 ? -23.534 6.765 15.538 1.00 96.56 87 LYS A N 1
ATOM 694 C CA . LYS A 1 87 ? -24.970 6.869 15.864 1.00 96.56 87 LYS A CA 1
ATOM 695 C C . LYS A 1 87 ? -25.819 5.937 14.998 1.00 96.56 87 LYS A C 1
ATOM 697 O O . LYS A 1 87 ? -26.638 5.179 15.512 1.00 96.56 87 LYS A O 1
ATOM 702 N N . LYS A 1 88 ? -25.594 5.952 13.678 1.00 96.50 88 LYS A N 1
ATOM 703 C CA . LYS A 1 88 ? -26.286 5.052 12.737 1.00 96.50 88 LYS A CA 1
ATOM 704 C C . LYS A 1 88 ? -25.990 3.580 13.019 1.00 96.50 88 LYS A C 1
ATOM 706 O O . LYS A 1 88 ? -26.893 2.755 12.944 1.00 96.50 88 LYS A O 1
ATOM 711 N N . LEU A 1 89 ? -24.735 3.264 13.336 1.00 96.94 89 LEU A N 1
ATOM 712 C CA . LEU A 1 89 ? -24.300 1.925 13.713 1.00 96.94 89 LEU A CA 1
ATOM 713 C C . LEU A 1 89 ? -25.059 1.437 14.946 1.00 96.94 89 LEU A C 1
ATOM 715 O O . LEU A 1 89 ? -25.624 0.351 14.907 1.00 96.94 89 LEU A O 1
ATOM 719 N N . ALA A 1 90 ? -25.105 2.245 16.006 1.00 96.88 90 ALA A N 1
ATOM 720 C CA . ALA A 1 90 ? -25.776 1.893 17.252 1.00 96.88 90 ALA A CA 1
ATOM 721 C C . ALA A 1 90 ? -27.272 1.613 17.032 1.00 96.88 90 ALA A C 1
ATOM 723 O O . ALA A 1 90 ? -27.787 0.603 17.508 1.00 96.88 90 ALA A O 1
ATOM 724 N N . LYS A 1 91 ? -27.936 2.440 16.211 1.00 97.25 91 LYS A N 1
ATOM 725 C CA . LYS A 1 91 ? -29.334 2.232 15.807 1.00 97.25 91 LYS A CA 1
ATOM 726 C C . LYS A 1 91 ? -29.539 0.882 15.118 1.00 97.25 91 LYS A C 1
ATOM 728 O O . LYS A 1 91 ? -30.371 0.099 15.560 1.00 97.25 91 LYS A O 1
ATOM 733 N N . ILE A 1 92 ? -28.730 0.574 14.104 1.00 97.50 92 ILE A N 1
ATOM 734 C CA . ILE A 1 92 ? -28.820 -0.699 13.371 1.00 97.50 92 ILE A CA 1
ATOM 735 C C . ILE A 1 92 ? -28.535 -1.897 14.285 1.00 97.50 92 ILE A C 1
ATOM 737 O O . ILE A 1 92 ? -29.218 -2.912 14.184 1.00 97.50 92 ILE A O 1
ATOM 741 N N . LEU A 1 93 ? -27.553 -1.796 15.186 1.00 98.00 93 LEU A N 1
ATOM 742 C CA . LEU A 1 93 ? -27.257 -2.862 16.146 1.00 98.00 93 LEU A CA 1
ATOM 743 C C . LEU A 1 93 ? -28.442 -3.121 17.078 1.00 98.00 93 LEU A C 1
ATOM 745 O O . LEU A 1 93 ? -28.770 -4.279 17.327 1.00 98.00 93 LEU A O 1
ATOM 749 N N . LYS A 1 94 ? -29.105 -2.070 17.569 1.00 97.31 94 LYS A N 1
ATOM 750 C CA . LYS A 1 94 ? -30.276 -2.209 18.441 1.00 97.31 94 LYS A CA 1
ATOM 751 C C . LYS A 1 94 ? -31.473 -2.813 17.708 1.00 97.31 94 LYS A C 1
ATOM 753 O O . LYS A 1 94 ? -32.064 -3.751 18.228 1.00 97.31 94 LYS A O 1
ATOM 758 N N . GLU A 1 95 ? -31.788 -2.304 16.517 1.00 97.19 95 GLU A N 1
ATOM 759 C CA . GLU A 1 95 ? -32.970 -2.701 15.739 1.00 97.19 95 GLU A CA 1
ATOM 760 C C . GLU A 1 95 ? -32.842 -4.107 15.138 1.00 97.19 95 GLU A C 1
ATOM 762 O O . GLU A 1 95 ? -33.790 -4.884 15.200 1.00 97.19 95 GLU A O 1
ATOM 767 N N . ASN A 1 96 ? -31.673 -4.454 14.589 1.00 97.56 96 ASN A N 1
ATOM 768 C CA . ASN A 1 96 ? -31.520 -5.666 13.775 1.00 97.56 96 ASN A CA 1
ATOM 769 C C . ASN A 1 96 ? -30.717 -6.779 14.462 1.00 97.56 96 ASN A C 1
ATOM 771 O O . ASN A 1 96 ? -30.761 -7.923 14.018 1.00 97.56 96 ASN A O 1
ATOM 775 N N . TYR A 1 97 ? -29.961 -6.459 15.517 1.00 97.38 97 TYR A N 1
ATOM 776 C CA . TYR A 1 97 ? -29.034 -7.397 16.164 1.00 97.38 97 TYR A CA 1
ATOM 777 C C . TYR A 1 97 ? -29.169 -7.425 17.695 1.00 97.38 97 TYR A C 1
ATOM 779 O O . TYR A 1 97 ? -28.255 -7.865 18.394 1.00 97.38 97 TYR A O 1
ATOM 787 N N . ASN A 1 98 ? -30.294 -6.952 18.243 1.00 96.12 98 ASN A N 1
ATOM 788 C CA . ASN A 1 98 ? -30.585 -6.923 19.683 1.00 96.12 98 ASN A CA 1
ATOM 789 C C . ASN A 1 98 ? -29.465 -6.275 20.523 1.00 96.12 98 ASN A C 1
ATOM 791 O O . ASN A 1 98 ? -29.132 -6.744 21.612 1.00 96.12 98 ASN A O 1
ATOM 795 N N . GLY A 1 99 ? -28.839 -5.223 19.991 1.00 96.25 99 GLY A N 1
ATOM 796 C CA . GLY A 1 99 ? -27.739 -4.501 20.633 1.00 96.25 99 GLY A CA 1
ATOM 797 C C . GLY A 1 99 ? -26.398 -5.245 20.636 1.00 96.25 99 GLY A C 1
ATOM 798 O O . GLY A 1 99 ? -25.468 -4.803 21.305 1.00 96.25 99 GLY A O 1
ATOM 799 N N . LYS A 1 100 ? -26.263 -6.359 19.906 1.00 97.12 100 LYS A N 1
ATOM 800 C CA . LYS A 1 100 ? -25.030 -7.157 19.841 1.00 97.12 100 LYS A CA 1
ATOM 801 C C . LYS A 1 100 ? -24.325 -6.981 18.504 1.00 97.12 100 LYS A C 1
ATOM 803 O O . LYS A 1 100 ? -24.954 -6.913 17.455 1.00 97.12 100 LYS A O 1
ATOM 808 N N . VAL A 1 101 ? -22.996 -6.953 18.533 1.00 97.88 101 VAL A N 1
ATOM 809 C CA . VAL A 1 101 ? -22.188 -6.977 17.307 1.00 97.88 101 VAL A CA 1
ATOM 810 C C . VAL A 1 1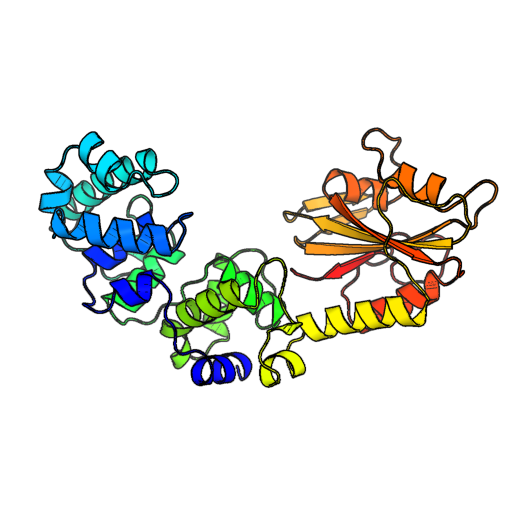01 ? -22.277 -8.376 16.682 1.00 97.88 101 VAL A C 1
ATOM 812 O O . VAL A 1 101 ? -21.999 -9.349 17.386 1.00 97.88 101 VAL A O 1
ATOM 815 N N . PRO A 1 102 ? -22.645 -8.509 15.395 1.00 97.94 102 PRO A N 1
ATOM 816 C CA . PRO A 1 102 ? -22.704 -9.809 14.742 1.00 97.94 102 PRO A CA 1
ATOM 817 C C . PRO A 1 102 ? -21.308 -10.416 14.569 1.00 97.94 102 PRO A C 1
ATOM 819 O O . PRO A 1 102 ? -20.306 -9.713 14.425 1.00 97.94 102 PRO A O 1
ATOM 822 N N . ASP A 1 103 ? -21.245 -11.743 14.550 1.00 96.75 103 ASP A N 1
ATOM 823 C CA . ASP A 1 103 ? -20.002 -12.516 14.578 1.00 96.75 103 ASP A CA 1
ATOM 824 C C . ASP A 1 103 ? -19.669 -13.189 13.232 1.00 96.75 103 ASP A C 1
ATOM 826 O O . ASP A 1 103 ? -18.852 -14.120 13.177 1.00 96.75 103 ASP A O 1
ATOM 830 N N . SER A 1 104 ? -20.294 -12.716 12.148 1.00 97.25 104 SER A N 1
ATOM 831 C CA . SER A 1 104 ? -20.075 -13.164 10.773 1.00 97.25 104 SER A CA 1
ATOM 832 C C . SER A 1 104 ? -19.590 -12.009 9.890 1.00 97.25 104 SER A C 1
ATOM 834 O O . SER A 1 104 ? -19.954 -10.847 10.079 1.00 97.25 104 SER A O 1
ATOM 836 N N . LEU A 1 105 ? -18.734 -12.325 8.911 1.00 95.25 105 LEU A N 1
ATOM 837 C CA . LEU A 1 105 ? -18.193 -11.320 7.992 1.00 95.25 105 LEU A CA 1
ATOM 838 C C . LEU A 1 105 ? -19.303 -10.662 7.159 1.00 95.25 105 LEU A C 1
ATOM 840 O O . LEU A 1 105 ? -19.255 -9.459 6.928 1.00 95.25 105 LEU A O 1
ATOM 844 N N . GLU A 1 106 ? -20.282 -11.453 6.719 1.00 97.19 106 GLU A N 1
ATOM 845 C CA . GLU A 1 106 ? -21.401 -10.993 5.896 1.00 97.19 106 GLU A CA 1
ATOM 846 C C . GLU A 1 106 ? -22.268 -9.970 6.637 1.00 97.19 106 GLU A C 1
ATOM 848 O O . GLU A 1 106 ? -22.511 -8.888 6.107 1.00 97.19 106 GLU A O 1
ATOM 853 N N . GLU A 1 107 ? -22.658 -10.258 7.881 1.00 98.06 107 GLU A N 1
ATOM 854 C CA . GLU A 1 107 ? -23.475 -9.337 8.678 1.00 98.06 107 GLU A CA 1
ATOM 855 C C . GLU A 1 107 ? -22.696 -8.073 9.059 1.00 98.06 107 GLU A C 1
ATOM 857 O O . GLU A 1 107 ? -23.220 -6.963 8.968 1.00 98.06 107 GLU A O 1
ATOM 862 N N . LEU A 1 108 ? -21.411 -8.203 9.410 1.00 98.12 108 LEU A N 1
ATOM 863 C CA . LEU A 1 108 ? -20.566 -7.046 9.719 1.00 98.12 108 LEU A CA 1
ATOM 864 C C . LEU A 1 108 ? -20.438 -6.087 8.528 1.00 98.12 108 LEU A C 1
ATOM 866 O O . LEU A 1 108 ? -20.428 -4.877 8.729 1.00 98.12 108 LEU A O 1
ATOM 870 N N . LEU A 1 109 ? -20.365 -6.591 7.292 1.00 97.06 109 LEU A N 1
ATOM 871 C CA . LEU A 1 109 ? -20.277 -5.758 6.086 1.00 97.06 109 LEU A CA 1
ATOM 872 C C . LEU A 1 109 ? -21.561 -4.970 5.782 1.00 97.06 109 LEU A C 1
ATOM 874 O O . LEU A 1 109 ? -21.500 -3.992 5.037 1.00 97.06 109 LEU A O 1
ATOM 878 N N . LYS A 1 110 ? -22.705 -5.348 6.367 1.00 96.94 110 LYS A N 1
ATOM 879 C CA . LYS A 1 110 ? -23.963 -4.588 6.263 1.00 96.94 110 LYS A CA 1
ATOM 880 C C . LYS A 1 110 ? -23.967 -3.346 7.164 1.00 96.94 110 LYS A C 1
ATOM 882 O O . LYS A 1 110 ? -24.829 -2.481 7.015 1.00 96.94 110 LYS A O 1
ATOM 887 N N . LEU A 1 111 ? -23.022 -3.238 8.104 1.00 96.50 111 LEU A N 1
ATOM 888 C CA . LEU A 1 111 ? -22.972 -2.154 9.082 1.00 96.50 111 LEU A CA 1
ATOM 889 C C . LEU A 1 111 ? -22.315 -0.877 8.514 1.00 96.50 111 LEU A C 1
ATOM 891 O O . LEU A 1 111 ? -21.311 -0.937 7.796 1.00 96.50 111 LEU A O 1
ATOM 895 N N . PRO A 1 112 ? -22.819 0.322 8.865 1.00 91.69 112 PRO A N 1
ATOM 896 C CA . PRO A 1 112 ? -22.292 1.578 8.346 1.00 91.69 112 PRO A CA 1
ATOM 897 C C . PRO A 1 112 ? -20.854 1.823 8.819 1.00 91.69 112 PRO A C 1
ATOM 899 O O . PRO A 1 112 ? -20.532 1.726 10.000 1.00 91.69 112 PRO A O 1
ATOM 902 N N . GLY A 1 113 ? -19.977 2.184 7.880 1.00 88.62 113 GLY A N 1
ATOM 903 C CA . GLY A 1 113 ? -18.557 2.421 8.161 1.00 88.62 113 GLY A CA 1
ATOM 904 C C . GLY A 1 113 ? -17.717 1.147 8.324 1.00 88.62 113 GLY A C 1
ATOM 905 O O . GLY A 1 113 ? -16.515 1.252 8.585 1.00 88.62 113 GLY A O 1
ATOM 906 N N . VAL A 1 114 ? -18.302 -0.040 8.135 1.00 94.25 114 VAL A N 1
ATOM 907 C CA . VAL A 1 114 ? -17.604 -1.324 8.246 1.00 94.25 114 VAL A CA 1
ATOM 908 C C . VAL A 1 114 ? -17.272 -1.869 6.859 1.00 94.25 114 VAL A C 1
ATOM 910 O O . VAL A 1 114 ? -18.123 -2.355 6.128 1.00 94.25 114 VAL A O 1
ATOM 913 N N . GLY A 1 115 ? -15.992 -1.796 6.490 1.00 94.06 115 GLY A N 1
ATOM 914 C CA . GLY A 1 115 ? -15.452 -2.500 5.321 1.00 94.06 115 GLY A CA 1
ATOM 915 C C . GLY A 1 115 ? -14.775 -3.821 5.700 1.00 94.06 115 GLY A C 1
ATOM 916 O O . GLY A 1 115 ? -14.605 -4.123 6.883 1.00 94.06 115 GLY A O 1
ATOM 917 N N . ARG A 1 116 ? -14.283 -4.568 4.698 1.00 95.06 116 ARG A N 1
ATOM 918 C CA . ARG A 1 116 ? -13.639 -5.890 4.880 1.00 95.06 116 ARG A CA 1
ATOM 919 C C . ARG A 1 116 ? -12.530 -5.904 5.931 1.00 95.06 116 ARG A C 1
ATOM 921 O O . ARG A 1 116 ? -12.451 -6.838 6.722 1.00 95.06 116 ARG A O 1
ATOM 928 N N . LYS A 1 117 ? -11.695 -4.860 5.972 1.00 94.19 117 LYS A N 1
ATOM 929 C CA . LYS A 1 117 ? -10.642 -4.685 6.989 1.00 94.19 117 LYS A CA 1
ATOM 930 C C . LYS A 1 117 ? -11.246 -4.679 8.393 1.00 94.19 117 LYS A C 1
ATOM 932 O O . LYS A 1 117 ? -10.823 -5.449 9.248 1.00 94.19 117 LYS A O 1
ATOM 937 N N . THR A 1 118 ? -12.219 -3.799 8.626 1.00 94.94 118 THR A N 1
ATOM 938 C CA . THR A 1 118 ? -12.869 -3.636 9.932 1.00 94.94 118 THR A CA 1
ATOM 939 C C . THR A 1 118 ? -13.569 -4.919 10.353 1.00 94.94 118 THR A C 1
ATOM 941 O O . THR A 1 118 ? -13.331 -5.400 11.455 1.00 94.94 118 THR A O 1
ATOM 944 N N . ALA A 1 119 ? -14.350 -5.510 9.450 1.00 97.00 119 ALA A N 1
ATOM 945 C CA . ALA A 1 119 ? -15.070 -6.743 9.721 1.00 97.00 119 ALA A CA 1
ATOM 946 C C . ALA A 1 119 ? -14.112 -7.896 10.073 1.00 97.00 119 ALA A C 1
ATOM 948 O O . ALA A 1 119 ? -14.277 -8.529 11.110 1.00 97.00 119 ALA A O 1
ATOM 949 N N . ASN A 1 120 ? -13.045 -8.111 9.289 1.00 97.44 120 ASN A N 1
ATOM 950 C CA . ASN A 1 120 ? -12.055 -9.146 9.602 1.00 97.44 120 ASN A CA 1
ATOM 951 C C . ASN A 1 120 ? -11.366 -8.907 10.958 1.00 97.44 120 ASN A C 1
ATOM 953 O O . ASN A 1 120 ? -11.150 -9.876 11.673 1.00 97.44 120 ASN A O 1
ATOM 957 N N . LEU A 1 121 ? -11.054 -7.661 11.349 1.00 95.94 121 LEU A N 1
ATOM 958 C CA . LEU A 1 121 ? -10.483 -7.406 12.682 1.00 95.94 121 LEU A CA 1
ATOM 959 C C . LEU A 1 121 ? -11.427 -7.782 13.812 1.00 95.94 121 LEU A C 1
ATOM 961 O O . LEU A 1 121 ? -10.978 -8.385 14.780 1.00 95.94 121 LEU A O 1
ATOM 965 N N . VAL A 1 122 ? -12.710 -7.444 13.695 1.00 97.44 122 VAL A N 1
ATOM 966 C CA . VAL A 1 122 ? -13.715 -7.801 14.705 1.00 97.44 122 VAL A CA 1
ATOM 967 C C . VAL A 1 122 ? -13.822 -9.325 14.821 1.00 97.44 122 VAL A C 1
ATOM 969 O O . VAL A 1 122 ? -13.707 -9.868 15.918 1.00 97.44 122 VAL A O 1
ATOM 972 N N . ILE A 1 123 ? -13.924 -10.024 13.687 1.00 97.62 123 ILE A N 1
ATOM 973 C CA . ILE A 1 123 ? -13.951 -11.494 13.617 1.00 97.62 123 ILE A CA 1
ATOM 974 C C . ILE A 1 123 ? -12.734 -12.119 14.311 1.00 97.62 123 ILE A C 1
ATOM 976 O O . ILE A 1 123 ? -12.883 -13.061 15.091 1.00 97.62 123 ILE A O 1
ATOM 980 N N . THR A 1 124 ? -11.532 -11.594 14.064 1.00 96.94 124 THR A N 1
ATOM 981 C CA . THR A 1 124 ? -10.303 -12.173 14.618 1.00 96.94 124 THR A CA 1
ATOM 982 C C . THR A 1 124 ? -10.046 -11.785 16.068 1.00 96.94 124 THR A C 1
ATOM 984 O O . THR A 1 124 ? -9.624 -12.632 16.848 1.00 96.94 124 THR A O 1
ATOM 987 N N . LEU A 1 125 ? -10.251 -10.518 16.436 1.00 96.31 125 LEU A N 1
ATOM 988 C CA . LEU A 1 125 ? -9.842 -9.987 17.738 1.00 96.31 125 LEU A CA 1
ATOM 989 C C . LEU A 1 125 ? -10.912 -10.202 18.810 1.00 96.31 125 LEU A C 1
ATOM 991 O O . LEU A 1 125 ? -10.575 -10.611 19.915 1.00 96.31 125 LEU A O 1
ATOM 995 N N . ALA A 1 126 ? -12.185 -9.972 18.480 1.00 96.75 126 ALA A N 1
ATOM 996 C CA . ALA A 1 126 ? -13.277 -10.131 19.436 1.00 96.75 126 ALA A CA 1
ATOM 997 C C . ALA A 1 126 ? -13.787 -11.577 19.481 1.00 96.75 126 ALA A C 1
ATOM 999 O O . ALA A 1 126 ? -13.905 -12.173 20.546 1.00 96.75 126 ALA A O 1
ATOM 1000 N N . PHE A 1 127 ? -14.015 -12.183 18.313 1.00 97.19 127 PHE A N 1
ATOM 1001 C CA . PHE A 1 127 ? -14.605 -13.525 18.228 1.00 97.19 127 PHE A CA 1
ATOM 1002 C C . PHE A 1 127 ? -13.581 -14.660 18.100 1.00 97.19 127 PHE A C 1
ATOM 1004 O O . PHE A 1 127 ? -13.962 -15.828 18.085 1.00 97.19 127 PHE A O 1
ATOM 1011 N N . ASN A 1 128 ? -12.279 -14.350 18.015 1.00 95.69 128 ASN A N 1
ATOM 1012 C CA . ASN A 1 128 ? -11.191 -15.332 17.882 1.00 95.69 128 ASN A CA 1
ATOM 1013 C C . ASN A 1 128 ? -11.352 -16.311 16.691 1.00 95.69 128 ASN A C 1
ATOM 1015 O O . ASN A 1 128 ? -10.779 -17.407 16.690 1.00 95.69 128 ASN A O 1
ATOM 1019 N N . LYS A 1 129 ? -12.106 -15.909 15.663 1.00 96.94 129 LYS A N 1
ATOM 1020 C CA . LYS A 1 129 ? -12.377 -16.695 14.453 1.00 96.94 129 LYS A CA 1
ATOM 1021 C C . LYS A 1 129 ? -11.311 -16.454 13.382 1.00 96.94 129 LYS A C 1
ATOM 1023 O O . LYS A 1 129 ? -10.579 -15.464 13.403 1.00 96.94 129 LYS A O 1
ATOM 1028 N N . ASP A 1 130 ? -11.233 -17.371 12.425 1.00 96.19 130 ASP A N 1
ATOM 1029 C CA . ASP A 1 130 ? -10.314 -17.276 11.293 1.00 96.19 130 ASP A CA 1
ATOM 1030 C C . ASP A 1 130 ? -10.721 -16.137 10.340 1.00 96.19 130 ASP A C 1
ATOM 1032 O O . ASP A 1 130 ? -11.777 -16.166 9.709 1.00 96.19 130 ASP A O 1
ATOM 1036 N N . GLY A 1 131 ? -9.844 -15.150 10.181 1.00 96.12 131 GLY A N 1
ATOM 1037 C CA . GLY A 1 131 ? -10.013 -14.036 9.250 1.00 96.12 131 GLY A CA 1
ATOM 1038 C C . GLY A 1 131 ? -8.660 -13.446 8.874 1.00 96.12 131 GLY A C 1
ATOM 1039 O O . GLY A 1 131 ? -7.714 -13.540 9.648 1.00 96.12 131 GLY A O 1
ATOM 1040 N N . ILE A 1 132 ? -8.552 -12.859 7.680 1.00 97.31 132 ILE A N 1
ATOM 1041 C CA . ILE A 1 132 ? -7.334 -12.170 7.238 1.00 97.31 132 ILE A CA 1
ATOM 1042 C C . ILE A 1 132 ? -7.677 -10.696 7.081 1.00 97.31 132 ILE A C 1
ATOM 1044 O O . ILE A 1 132 ? -8.349 -10.293 6.136 1.00 97.31 132 ILE A O 1
ATOM 1048 N N . CYS A 1 133 ? -7.199 -9.873 8.010 1.00 95.62 133 CYS A N 1
ATOM 1049 C CA . CYS A 1 133 ? -7.335 -8.430 7.894 1.00 95.62 133 CYS A CA 1
ATOM 1050 C C . CYS A 1 133 ? -6.178 -7.848 7.069 1.00 95.62 133 CYS A C 1
ATOM 1052 O O . CYS A 1 133 ? -5.038 -7.770 7.537 1.00 95.62 133 CYS A O 1
ATOM 1054 N N . VAL A 1 134 ? -6.481 -7.369 5.862 1.00 96.75 134 VAL A N 1
ATOM 1055 C CA . VAL A 1 134 ? -5.515 -6.660 5.019 1.00 96.75 134 VAL A CA 1
ATOM 1056 C C . VAL A 1 134 ? -5.777 -5.163 5.057 1.00 96.75 134 VAL A C 1
ATOM 1058 O O . VAL A 1 134 ? -6.824 -4.676 4.638 1.00 96.75 134 VAL A O 1
ATOM 1061 N N . ASP A 1 135 ? -4.787 -4.415 5.528 1.00 93.69 135 ASP A N 1
ATOM 1062 C CA . ASP A 1 135 ? -4.740 -2.966 5.401 1.00 93.69 135 ASP A CA 1
ATOM 1063 C C . ASP A 1 135 ? -3.622 -2.542 4.431 1.00 93.69 135 ASP A C 1
ATOM 1065 O O . ASP A 1 135 ? -3.008 -3.363 3.746 1.00 93.69 135 ASP A O 1
ATOM 1069 N N . THR A 1 136 ? -3.324 -1.243 4.364 1.00 93.38 136 THR A N 1
ATOM 1070 C CA . THR A 1 136 ? -2.279 -0.743 3.456 1.00 93.38 136 THR A CA 1
ATOM 1071 C C . THR A 1 136 ? -0.866 -1.206 3.827 1.00 93.38 136 THR A C 1
ATOM 1073 O O . THR A 1 136 ? 0.007 -1.213 2.955 1.00 93.38 136 THR A O 1
ATOM 1076 N N . HIS A 1 137 ? -0.614 -1.583 5.087 1.00 95.56 137 HIS A N 1
ATOM 1077 C CA . HIS A 1 137 ? 0.670 -2.119 5.530 1.00 95.56 137 HIS A CA 1
ATOM 1078 C C . HIS A 1 137 ? 0.816 -3.575 5.099 1.00 95.56 137 HIS A C 1
ATOM 1080 O O . HIS A 1 137 ? 1.791 -3.894 4.419 1.00 95.56 137 HIS A O 1
ATOM 1086 N N . VAL A 1 138 ? -0.175 -4.416 5.415 1.00 97.56 138 VAL A N 1
ATOM 1087 C CA . VAL A 1 138 ? -0.216 -5.829 5.005 1.00 97.56 138 VAL A CA 1
ATOM 1088 C C . VAL A 1 138 ? -0.110 -5.935 3.487 1.00 97.56 138 VAL A C 1
ATOM 1090 O O . VAL A 1 138 ? 0.790 -6.600 2.984 1.00 97.56 138 VAL A O 1
ATOM 1093 N N . HIS A 1 139 ? -0.952 -5.199 2.755 1.00 97.44 139 HIS A N 1
ATOM 1094 C CA . HIS A 1 139 ? -0.946 -5.178 1.292 1.00 97.44 139 HIS A CA 1
ATOM 1095 C C . HIS A 1 139 ? 0.438 -4.836 0.725 1.00 97.44 139 HIS A C 1
ATOM 1097 O O . HIS A 1 139 ? 0.990 -5.588 -0.077 1.00 97.44 139 HIS A O 1
ATOM 1103 N N . ARG A 1 140 ? 1.037 -3.727 1.177 1.00 97.25 140 ARG A N 1
ATOM 1104 C CA . ARG A 1 140 ? 2.355 -3.285 0.702 1.00 97.25 140 ARG A CA 1
ATOM 1105 C C . ARG A 1 140 ? 3.442 -4.310 1.018 1.00 97.25 140 ARG A C 1
ATOM 1107 O O . ARG A 1 140 ? 4.222 -4.661 0.143 1.00 97.25 140 ARG A O 1
ATOM 1114 N N . ILE A 1 141 ? 3.512 -4.792 2.258 1.00 98.00 141 ILE A N 1
ATOM 1115 C CA . ILE A 1 141 ? 4.586 -5.698 2.682 1.00 98.00 141 ILE A CA 1
ATOM 1116 C C . ILE A 1 141 ? 4.473 -7.052 1.978 1.00 98.00 141 ILE A C 1
ATOM 1118 O O . ILE A 1 141 ? 5.483 -7.557 1.501 1.00 98.00 141 ILE A O 1
ATOM 1122 N N . CYS A 1 142 ? 3.268 -7.610 1.840 1.00 97.88 142 CYS A N 1
ATOM 1123 C CA . CYS A 1 142 ? 3.069 -8.870 1.125 1.00 97.88 142 CYS A CA 1
ATOM 1124 C C . CYS A 1 142 ? 3.444 -8.772 -0.362 1.00 97.88 142 CYS A C 1
ATOM 1126 O O . CYS A 1 142 ? 3.998 -9.733 -0.892 1.00 97.88 142 CYS A O 1
ATOM 1128 N N . ASN A 1 143 ? 3.204 -7.624 -1.011 1.00 97.31 143 ASN A N 1
ATOM 1129 C CA . ASN A 1 143 ? 3.661 -7.374 -2.383 1.00 97.31 143 ASN A CA 1
ATOM 1130 C C . ASN A 1 143 ? 5.189 -7.185 -2.459 1.00 97.31 143 ASN A C 1
ATOM 1132 O O . ASN A 1 143 ? 5.836 -7.776 -3.315 1.00 97.31 143 ASN A O 1
ATOM 1136 N N . ARG A 1 144 ? 5.804 -6.439 -1.527 1.00 97.19 144 ARG A N 1
ATOM 1137 C CA . ARG A 1 144 ? 7.276 -6.296 -1.433 1.00 97.19 144 ARG A CA 1
ATOM 1138 C C . ARG A 1 144 ? 8.002 -7.618 -1.189 1.00 97.19 144 ARG A C 1
ATOM 1140 O O . ARG A 1 144 ? 9.151 -7.788 -1.587 1.00 97.19 144 ARG A O 1
ATOM 1147 N N . TRP A 1 145 ? 7.355 -8.527 -0.472 1.00 97.12 145 TRP A N 1
ATOM 1148 C CA . TRP A 1 145 ? 7.857 -9.871 -0.210 1.00 97.12 145 TRP A CA 1
ATOM 1149 C C . TRP A 1 145 ? 7.488 -10.879 -1.295 1.00 97.12 145 TRP A C 1
ATOM 1151 O O . TRP A 1 145 ? 7.799 -12.053 -1.133 1.00 97.12 145 TRP A O 1
ATOM 1161 N N . GLU A 1 146 ? 6.806 -10.440 -2.358 1.00 95.75 146 GLU A N 1
ATOM 1162 C CA . GLU A 1 146 ? 6.385 -11.275 -3.491 1.00 95.75 146 GLU A CA 1
ATOM 1163 C C . GLU A 1 146 ? 5.566 -12.506 -3.072 1.00 95.75 146 GLU A C 1
ATOM 1165 O O . GLU A 1 146 ? 5.478 -13.507 -3.777 1.00 95.75 146 GLU A O 1
ATOM 1170 N N . ILE A 1 147 ? 4.898 -12.423 -1.916 1.00 96.44 147 ILE A N 1
ATOM 1171 C CA . ILE A 1 147 ? 3.914 -13.427 -1.491 1.00 96.44 147 ILE A CA 1
ATOM 1172 C C . ILE A 1 147 ? 2.679 -13.327 -2.400 1.00 96.44 147 ILE A C 1
ATOM 1174 O O . ILE A 1 147 ? 2.036 -14.330 -2.732 1.00 96.44 147 ILE A O 1
ATOM 1178 N N . VAL A 1 148 ? 2.356 -12.103 -2.819 1.00 96.81 148 VAL A N 1
ATOM 1179 C CA . VAL A 1 148 ? 1.252 -11.764 -3.720 1.00 96.81 148 VAL A CA 1
ATOM 1180 C C . VAL A 1 148 ? 1.725 -10.754 -4.771 1.00 96.81 148 VAL A C 1
ATOM 1182 O O . VAL A 1 148 ? 2.664 -10.004 -4.519 1.00 96.81 148 VAL A O 1
ATOM 1185 N N . ASP A 1 149 ? 1.034 -10.699 -5.908 1.00 94.75 149 ASP A N 1
ATOM 1186 C CA . ASP A 1 149 ? 1.133 -9.627 -6.909 1.00 94.75 149 ASP A CA 1
ATOM 1187 C C . ASP A 1 149 ? -0.283 -9.095 -7.160 1.00 94.75 149 ASP A C 1
ATOM 1189 O O . ASP A 1 149 ? -1.013 -9.592 -8.007 1.00 94.75 149 ASP A O 1
ATOM 1193 N N . THR A 1 150 ? -0.708 -8.136 -6.337 1.00 95.31 150 THR A N 1
ATOM 1194 C CA . THR A 1 150 ? -2.093 -7.619 -6.301 1.00 95.31 150 THR A CA 1
ATOM 1195 C C . THR A 1 150 ? -2.102 -6.095 -6.271 1.00 95.31 150 THR A C 1
ATOM 1197 O O . THR A 1 150 ? -1.143 -5.488 -5.788 1.00 95.31 150 THR A O 1
ATOM 1200 N N . GLU A 1 151 ? -3.148 -5.458 -6.791 1.00 92.56 151 GLU A N 1
ATOM 1201 C CA . GLU A 1 151 ? -3.263 -3.993 -6.855 1.00 92.56 151 GLU A CA 1
ATOM 1202 C C . GLU A 1 151 ? -4.078 -3.414 -5.692 1.00 92.56 151 GLU A C 1
ATOM 1204 O O . GLU A 1 151 ? -3.888 -2.250 -5.323 1.00 92.56 151 GLU A O 1
ATOM 1209 N N . THR A 1 152 ? -4.947 -4.222 -5.072 1.00 93.50 152 THR A N 1
ATOM 1210 C CA . THR A 1 152 ? -5.818 -3.783 -3.973 1.00 93.50 152 THR A CA 1
ATOM 1211 C C . THR A 1 152 ? -5.636 -4.616 -2.693 1.00 93.50 152 THR A C 1
ATOM 1213 O O . THR A 1 152 ? -5.250 -5.786 -2.752 1.00 93.50 152 THR A O 1
ATOM 1216 N N . PRO A 1 153 ? -5.913 -4.045 -1.499 1.00 95.69 153 PRO A N 1
ATOM 1217 C CA . PRO A 1 153 ? -5.937 -4.811 -0.250 1.00 95.69 153 PRO A CA 1
ATOM 1218 C C . PRO A 1 153 ? -6.921 -5.988 -0.266 1.00 95.69 153 PRO A C 1
ATOM 1220 O O . PRO A 1 153 ? -6.656 -7.010 0.356 1.00 95.69 153 PRO A O 1
ATOM 1223 N N . GLU A 1 154 ? -8.036 -5.854 -0.983 1.00 96.44 154 GLU A N 1
ATOM 1224 C CA . GLU A 1 154 ? -9.039 -6.911 -1.113 1.00 96.44 154 GLU A CA 1
ATOM 1225 C C . GLU A 1 154 ? -8.513 -8.098 -1.925 1.00 96.44 154 GLU A C 1
ATOM 1227 O O . GLU A 1 154 ? -8.573 -9.233 -1.459 1.00 96.44 154 GLU A O 1
ATOM 1232 N N . GLU A 1 155 ? -7.895 -7.851 -3.082 1.00 97.00 155 GLU A N 1
ATOM 1233 C CA . GLU A 1 155 ? -7.215 -8.905 -3.846 1.00 97.00 155 GLU A CA 1
ATOM 1234 C C . GLU A 1 155 ? -6.138 -9.601 -3.004 1.00 97.00 155 GLU A C 1
ATOM 1236 O O . GLU A 1 155 ? -6.039 -10.828 -3.006 1.00 97.00 155 GLU A O 1
ATOM 1241 N N . THR A 1 156 ? -5.353 -8.836 -2.233 1.00 98.00 156 THR A N 1
ATOM 1242 C CA . THR A 1 156 ? -4.373 -9.419 -1.306 1.00 98.00 156 THR A CA 1
ATOM 1243 C C . THR A 1 156 ? -5.036 -10.314 -0.260 1.00 98.00 156 THR A C 1
ATOM 1245 O O . THR A 1 156 ? -4.472 -11.355 0.066 1.00 98.00 156 THR A O 1
ATOM 1248 N N . GLU A 1 157 ? -6.205 -9.951 0.279 1.00 98.06 157 GLU A N 1
ATOM 1249 C CA . GLU A 1 157 ? -6.926 -10.794 1.242 1.00 98.06 157 GLU A CA 1
ATOM 1250 C C . GLU A 1 157 ? -7.227 -12.164 0.633 1.00 98.06 157 GLU A C 1
ATOM 1252 O O . GLU A 1 157 ? -6.889 -13.193 1.224 1.00 98.06 157 GLU A O 1
ATOM 1257 N N . PHE A 1 158 ? -7.821 -12.184 -0.559 1.00 98.06 158 PHE A N 1
ATOM 1258 C CA . PHE A 1 158 ? -8.186 -13.425 -1.234 1.00 98.06 158 PHE A CA 1
ATOM 1259 C C . PHE A 1 158 ? -6.965 -14.258 -1.637 1.00 98.06 158 PHE A C 1
ATOM 1261 O O . PHE A 1 158 ? -6.973 -15.475 -1.455 1.00 98.06 158 PHE A O 1
ATOM 1268 N N . GLU A 1 159 ? -5.889 -13.629 -2.110 1.00 98.19 159 GLU A N 1
ATOM 1269 C CA . GLU A 1 159 ? -4.646 -14.339 -2.430 1.00 98.19 159 GLU A CA 1
ATOM 1270 C C . GLU A 1 159 ? -3.957 -14.909 -1.185 1.00 98.19 159 GLU A C 1
ATOM 1272 O O . GLU A 1 159 ? -3.456 -16.037 -1.205 1.00 98.19 159 GLU A O 1
ATOM 1277 N N . LEU A 1 160 ? -3.977 -14.187 -0.062 1.00 98.19 160 LEU A N 1
ATOM 1278 C CA . LEU A 1 160 ? -3.459 -14.712 1.198 1.00 98.19 160 LEU A CA 1
ATOM 1279 C C . LEU A 1 160 ? -4.305 -15.879 1.714 1.00 98.19 160 LEU A C 1
ATOM 1281 O O . LEU A 1 160 ? -3.724 -16.837 2.206 1.00 98.19 160 LEU A O 1
ATOM 1285 N N . ARG A 1 161 ? -5.636 -15.880 1.553 1.00 97.25 161 ARG A N 1
ATOM 1286 C CA . ARG A 1 161 ? -6.474 -17.041 1.931 1.00 97.25 161 ARG A CA 1
ATOM 1287 C C . ARG A 1 161 ? -6.062 -18.327 1.208 1.00 97.25 161 ARG A C 1
ATOM 1289 O O . ARG A 1 161 ? -6.183 -19.401 1.788 1.00 97.25 161 ARG A O 1
ATOM 1296 N N . LYS A 1 162 ? -5.553 -18.219 -0.024 1.00 97.56 162 LYS A N 1
ATOM 1297 C CA . LYS A 1 162 ? -5.069 -19.359 -0.822 1.00 97.56 162 LYS A CA 1
ATOM 1298 C C . LYS A 1 162 ? -3.673 -19.830 -0.402 1.00 97.56 162 LYS A C 1
ATOM 1300 O O . LYS A 1 162 ? -3.389 -21.020 -0.460 1.00 97.56 162 LYS A O 1
ATOM 1305 N N . LYS A 1 163 ? -2.787 -18.903 -0.015 1.00 96.62 163 LYS A N 1
ATOM 1306 C CA . LYS A 1 163 ? -1.346 -19.173 0.173 1.00 96.62 163 LYS A CA 1
ATOM 1307 C C . LYS A 1 163 ? -0.890 -19.246 1.631 1.00 96.62 163 LYS A C 1
ATOM 1309 O O . LYS A 1 163 ? 0.126 -19.872 1.926 1.00 96.62 163 LYS A O 1
ATOM 1314 N N . LEU A 1 164 ? -1.567 -18.541 2.534 1.00 96.50 164 LEU A N 1
ATOM 1315 C CA . LEU A 1 164 ? -1.158 -18.367 3.924 1.00 96.50 164 LEU A CA 1
ATOM 1316 C C . LEU A 1 164 ? -1.749 -19.493 4.786 1.00 96.50 164 LEU A C 1
ATOM 1318 O O . LEU A 1 164 ? -2.972 -19.616 4.853 1.00 96.50 164 LEU A O 1
ATOM 1322 N N . PRO A 1 165 ? -0.931 -20.273 5.513 1.00 97.00 165 PRO A N 1
ATOM 1323 C CA . PRO A 1 165 ? -1.442 -21.237 6.483 1.00 97.00 165 PRO A CA 1
ATOM 1324 C C . PRO A 1 165 ? -2.334 -20.580 7.547 1.00 97.00 165 PRO A C 1
ATOM 1326 O O . PRO A 1 165 ? -1.995 -19.512 8.069 1.00 97.00 165 PRO A O 1
ATOM 1329 N N . LYS A 1 166 ? -3.435 -21.251 7.922 1.00 96.44 166 LYS A N 1
ATOM 1330 C CA . LYS A 1 166 ? -4.445 -20.742 8.877 1.00 96.44 166 LYS A CA 1
ATOM 1331 C C . LYS A 1 166 ? -3.862 -20.221 10.191 1.00 96.44 166 LYS A C 1
ATOM 1333 O O . LYS A 1 166 ? -4.320 -19.202 10.701 1.00 96.44 166 LYS A O 1
ATOM 1338 N N . LYS A 1 167 ? -2.784 -20.840 10.690 1.00 96.00 167 LYS A N 1
ATOM 1339 C CA . LYS A 1 167 ? -2.096 -20.427 11.928 1.00 96.00 167 LYS A CA 1
ATOM 1340 C C . LYS A 1 167 ? -1.638 -18.960 11.938 1.00 96.00 167 LYS A C 1
ATOM 1342 O O . LYS A 1 167 ? -1.464 -18.392 13.009 1.00 96.00 167 LYS A O 1
ATOM 1347 N N . TYR A 1 168 ? -1.464 -18.332 10.771 1.00 96.56 168 TYR A N 1
ATOM 1348 C CA . TYR A 1 168 ? -1.069 -16.924 10.680 1.00 96.56 168 TYR A CA 1
ATOM 1349 C C . TYR A 1 168 ? -2.233 -15.949 10.474 1.00 96.56 168 TYR A C 1
ATOM 1351 O O . TYR A 1 168 ? -2.022 -14.744 10.591 1.00 96.56 168 TYR A O 1
ATOM 1359 N N . TRP A 1 169 ? -3.439 -16.425 10.150 1.00 97.50 169 TRP A N 1
ATOM 1360 C CA . TRP A 1 169 ? -4.540 -15.567 9.690 1.00 97.50 169 TRP A CA 1
ATOM 1361 C C . TRP A 1 169 ? -4.879 -14.474 10.710 1.00 97.50 169 TRP A C 1
ATOM 1363 O O . TRP A 1 169 ? -4.934 -13.296 10.364 1.00 97.50 169 TRP A O 1
ATOM 1373 N N . LYS A 1 170 ? -4.966 -14.849 11.990 1.00 95.25 170 LYS A N 1
ATOM 1374 C CA . LYS A 1 170 ? -5.301 -13.933 13.090 1.00 95.25 170 LYS A CA 1
ATOM 1375 C C . LYS A 1 170 ? -4.175 -12.965 13.472 1.00 95.25 170 LYS A C 1
ATOM 1377 O O . LYS A 1 170 ? -4.446 -11.897 14.007 1.00 95.25 170 LYS A O 1
ATOM 1382 N N . VAL A 1 171 ? -2.914 -13.315 13.202 1.00 94.56 171 VAL A N 1
ATOM 1383 C CA . VAL A 1 171 ? -1.739 -12.552 13.677 1.00 94.56 171 VAL A CA 1
ATOM 1384 C C . VAL A 1 171 ? -1.107 -11.672 12.601 1.00 94.56 171 VAL A C 1
ATOM 1386 O O . VAL A 1 171 ? -0.428 -10.697 12.926 1.00 94.56 171 VAL A O 1
ATOM 1389 N N . ILE A 1 172 ? -1.335 -11.981 11.318 1.00 96.19 172 ILE A N 1
ATOM 1390 C CA . ILE A 1 172 ? -0.646 -11.329 10.198 1.00 96.19 172 ILE A CA 1
ATOM 1391 C C . ILE A 1 172 ? -0.875 -9.817 10.164 1.00 96.19 172 ILE A C 1
ATOM 1393 O O . ILE A 1 172 ? 0.056 -9.065 9.877 1.00 96.19 172 ILE A O 1
ATOM 1397 N N . ASN A 1 173 ? -2.089 -9.358 10.494 1.00 96.44 173 ASN A N 1
ATOM 1398 C CA . ASN A 1 173 ? -2.398 -7.933 10.481 1.00 96.44 173 ASN A CA 1
ATOM 1399 C C . ASN A 1 173 ? -1.576 -7.180 11.525 1.00 96.44 173 ASN A C 1
ATOM 1401 O O . ASN A 1 173 ? -0.815 -6.287 11.165 1.00 96.44 173 ASN A O 1
ATOM 1405 N N . ASN A 1 174 ? -1.681 -7.589 12.790 1.00 95.19 174 ASN A N 1
ATOM 1406 C CA . ASN A 1 174 ? -0.944 -6.992 13.899 1.00 95.19 174 ASN A CA 1
ATOM 1407 C C . ASN A 1 174 ? 0.556 -6.906 13.586 1.00 95.19 174 ASN A C 1
ATOM 1409 O O . ASN A 1 174 ? 1.166 -5.840 13.665 1.00 95.19 174 ASN A O 1
ATOM 1413 N N . LEU A 1 175 ? 1.116 -8.027 13.129 1.00 96.19 175 LEU A N 1
ATOM 1414 C CA . LEU A 1 175 ? 2.533 -8.169 12.836 1.00 96.19 175 LEU A CA 1
ATOM 1415 C C . LEU A 1 175 ? 3.017 -7.192 11.758 1.00 96.19 175 LEU A C 1
ATOM 1417 O O . LEU A 1 175 ? 4.005 -6.479 11.945 1.00 96.19 175 LEU A O 1
ATOM 1421 N N . LEU A 1 176 ? 2.318 -7.143 10.620 1.00 97.25 176 LEU A N 1
ATOM 1422 C CA . LEU A 1 176 ? 2.737 -6.328 9.481 1.00 97.25 176 LEU A CA 1
ATOM 1423 C C . LEU A 1 176 ? 2.367 -4.852 9.641 1.00 97.25 176 LEU A C 1
ATOM 1425 O O . LEU A 1 176 ? 3.052 -4.000 9.075 1.00 97.25 176 LEU A O 1
ATOM 1429 N N . VAL A 1 177 ? 1.349 -4.524 10.439 1.00 95.31 177 VAL A N 1
ATOM 1430 C CA . VAL A 1 177 ? 1.057 -3.140 10.830 1.00 95.31 177 VAL A CA 1
ATOM 1431 C C . VAL A 1 177 ? 2.207 -2.582 11.660 1.00 95.31 177 VAL A C 1
ATOM 1433 O O . VAL A 1 177 ? 2.777 -1.558 11.281 1.00 95.31 177 VAL A O 1
ATOM 1436 N N . VAL A 1 178 ? 2.612 -3.277 12.727 1.00 95.00 178 VAL A N 1
ATOM 1437 C CA . VAL A 1 178 ? 3.740 -2.863 13.579 1.00 95.00 178 VAL A CA 1
ATOM 1438 C C . VAL A 1 178 ? 5.019 -2.752 12.746 1.00 95.00 178 VAL A C 1
ATOM 1440 O O . VAL A 1 178 ? 5.622 -1.677 12.662 1.00 95.00 178 VAL A O 1
ATOM 1443 N N . PHE A 1 179 ? 5.375 -3.815 12.017 1.00 96.62 179 PHE A N 1
ATOM 1444 C CA . PHE A 1 179 ? 6.560 -3.822 11.158 1.00 96.62 179 PHE A CA 1
ATOM 1445 C C . PHE A 1 179 ? 6.536 -2.703 10.109 1.00 96.62 179 PHE A C 1
ATOM 1447 O O . PHE A 1 179 ? 7.538 -2.028 9.861 1.00 96.62 179 PHE A O 1
ATOM 1454 N N . GLY A 1 180 ? 5.383 -2.492 9.475 1.00 95.81 180 GLY A N 1
ATOM 1455 C CA . GLY A 1 180 ? 5.201 -1.519 8.411 1.00 95.81 180 GLY A CA 1
ATOM 1456 C C . GLY A 1 180 ? 5.204 -0.071 8.878 1.00 95.81 180 GLY A C 1
ATOM 1457 O O . GLY A 1 180 ? 5.416 0.810 8.047 1.00 95.81 180 GLY A O 1
ATOM 1458 N N . ARG A 1 181 ? 4.956 0.206 10.157 1.00 92.12 181 ARG A N 1
ATOM 1459 C CA . ARG A 1 181 ? 5.062 1.558 10.725 1.00 92.12 181 ARG A CA 1
ATOM 1460 C C . ARG A 1 181 ? 6.488 1.875 11.134 1.00 92.12 181 ARG A C 1
ATOM 1462 O O . ARG A 1 181 ? 7.004 2.941 10.799 1.00 92.12 181 ARG A O 1
ATOM 1469 N N . GLU A 1 182 ? 7.130 0.938 11.820 1.00 92.62 182 GLU A N 1
ATOM 1470 C CA . GLU A 1 182 ? 8.449 1.164 12.403 1.00 92.62 182 GLU A CA 1
ATOM 1471 C C . GLU A 1 182 ? 9.564 1.067 11.350 1.00 92.62 182 GLU A C 1
ATOM 1473 O O . GLU A 1 182 ? 10.435 1.942 11.289 1.00 92.62 182 GLU A O 1
ATOM 1478 N N . ILE A 1 183 ? 9.490 0.057 10.471 1.00 95.50 183 ILE A N 1
ATOM 1479 C CA . ILE A 1 183 ? 10.585 -0.351 9.577 1.00 95.50 183 ILE A CA 1
ATOM 1480 C C . ILE A 1 183 ? 10.155 -0.290 8.100 1.00 95.50 183 ILE A C 1
ATOM 1482 O O . ILE A 1 183 ? 10.673 0.513 7.316 1.00 95.50 183 ILE A O 1
ATOM 1486 N N . CYS A 1 184 ? 9.177 -1.106 7.693 1.00 96.88 184 CYS A N 1
ATOM 1487 C CA . CYS A 1 184 ? 8.783 -1.287 6.289 1.00 96.88 184 CYS A CA 1
ATOM 1488 C C . CYS A 1 184 ? 7.685 -0.297 5.843 1.00 96.88 184 CYS A C 1
ATOM 1490 O O . CYS A 1 184 ? 6.643 -0.650 5.274 1.00 96.88 184 CYS A O 1
ATOM 1492 N N . SER A 1 185 ? 7.921 0.986 6.113 1.00 94.19 185 SER A N 1
ATOM 1493 C CA . SER A 1 185 ? 7.010 2.073 5.734 1.00 94.19 185 SER A CA 1
ATOM 1494 C C . SER A 1 185 ? 7.038 2.355 4.226 1.00 94.19 185 SER A C 1
ATOM 1496 O O . SER A 1 185 ? 7.840 1.772 3.493 1.00 94.19 185 SER A O 1
ATOM 1498 N N . SER A 1 186 ? 6.175 3.250 3.733 1.00 90.56 186 SER A N 1
ATOM 1499 C CA . SER A 1 186 ? 6.164 3.660 2.317 1.00 90.56 186 SER A CA 1
ATOM 1500 C C . SER A 1 186 ? 7.550 4.108 1.832 1.00 90.56 186 SER A C 1
ATOM 1502 O O . SER A 1 186 ? 7.974 3.692 0.757 1.00 90.56 186 SER A O 1
ATOM 1504 N N . LYS A 1 187 ? 8.286 4.868 2.659 1.00 89.75 187 LYS A N 1
ATOM 1505 C CA . LYS A 1 187 ? 9.743 5.036 2.536 1.00 89.75 187 LYS A CA 1
ATOM 1506 C C . LYS A 1 187 ? 10.409 4.002 3.444 1.00 89.75 187 LYS A C 1
ATOM 1508 O O . LYS A 1 187 ? 10.471 4.189 4.659 1.00 89.75 187 LYS A O 1
ATOM 1513 N N . SER A 1 188 ? 10.817 2.872 2.887 1.00 90.62 188 SER A N 1
ATOM 1514 C CA . SER A 1 188 ? 11.363 1.767 3.677 1.00 90.62 188 SER A CA 1
ATOM 1515 C C . SER A 1 188 ? 12.655 2.174 4.388 1.00 90.62 188 SER A C 1
ATOM 1517 O O . SER A 1 188 ? 13.572 2.681 3.748 1.00 90.62 188 SER A O 1
ATOM 1519 N N . LYS A 1 189 ? 12.740 1.906 5.694 1.00 94.00 189 LYS A N 1
ATOM 1520 C CA . LYS A 1 189 ? 13.954 2.081 6.504 1.00 94.00 189 LYS A CA 1
ATOM 1521 C C . LYS A 1 189 ? 14.716 0.756 6.552 1.00 94.00 189 LYS A C 1
ATOM 1523 O O . LYS A 1 189 ? 14.779 0.093 7.586 1.00 94.00 189 LYS A O 1
ATOM 1528 N N . CYS A 1 190 ? 15.166 0.288 5.386 1.00 94.94 190 CYS A N 1
ATOM 1529 C CA . CYS A 1 190 ? 15.790 -1.033 5.240 1.00 94.94 190 CYS A CA 1
ATOM 1530 C C . CYS A 1 190 ? 17.085 -1.178 6.054 1.00 94.94 190 CYS A C 1
ATOM 1532 O O . CYS A 1 190 ? 17.439 -2.284 6.452 1.00 94.94 190 CYS A O 1
ATOM 1534 N N . ASP A 1 191 ? 17.754 -0.065 6.337 1.00 93.25 191 ASP A N 1
ATOM 1535 C CA . ASP A 1 191 ? 18.874 0.060 7.268 1.00 93.25 191 ASP A CA 1
ATOM 1536 C C . ASP A 1 191 ? 18.515 -0.409 8.687 1.00 93.25 191 ASP A C 1
ATOM 1538 O O . ASP A 1 191 ? 19.313 -1.095 9.321 1.00 93.25 191 ASP A O 1
ATOM 1542 N N . LYS A 1 192 ? 17.286 -0.131 9.143 1.00 94.00 192 LYS A N 1
ATOM 1543 C CA . LYS A 1 192 ? 16.758 -0.526 10.463 1.00 94.00 192 LYS A CA 1
ATOM 1544 C C . LYS A 1 192 ? 16.072 -1.893 10.469 1.00 94.00 192 LYS A C 1
ATOM 1546 O O . LYS A 1 192 ? 15.469 -2.277 11.467 1.00 94.00 192 LYS A O 1
ATOM 1551 N N . CYS A 1 193 ? 16.083 -2.604 9.345 1.00 96.25 193 CYS A N 1
ATOM 1552 C CA . CYS A 1 193 ? 15.415 -3.893 9.231 1.00 96.25 193 CYS A CA 1
ATOM 1553 C C . CYS A 1 193 ? 16.243 -5.016 9.866 1.00 96.25 193 CYS A C 1
ATOM 1555 O O . CYS A 1 193 ? 17.475 -4.990 9.822 1.00 96.25 193 CYS A O 1
ATOM 1557 N N . PHE A 1 194 ? 15.554 -6.027 10.402 1.00 95.69 194 PHE A N 1
ATOM 1558 C CA . PHE A 1 194 ? 16.181 -7.251 10.897 1.00 95.69 194 PHE A CA 1
ATOM 1559 C C . PHE A 1 194 ? 17.033 -7.888 9.798 1.00 95.69 194 PHE A C 1
ATOM 1561 O O . PHE A 1 194 ? 16.584 -8.018 8.653 1.00 95.69 194 PHE A O 1
ATOM 1568 N N . LYS A 1 195 ? 18.262 -8.278 10.145 1.00 95.94 195 LYS A N 1
ATOM 1569 C CA . LYS A 1 195 ? 19.240 -8.833 9.201 1.00 95.94 195 LYS A CA 1
ATOM 1570 C C . LYS A 1 195 ? 18.657 -10.034 8.449 1.00 95.94 195 LYS A C 1
ATOM 1572 O O . LYS A 1 195 ? 18.728 -10.077 7.227 1.00 95.94 195 LYS A O 1
ATOM 1577 N N . GLU A 1 196 ? 17.973 -10.908 9.175 1.00 95.94 196 GLU A N 1
ATOM 1578 C CA . GLU A 1 196 ? 17.363 -12.145 8.688 1.00 95.94 196 GLU A CA 1
ATOM 1579 C C . GLU A 1 196 ? 16.234 -11.891 7.674 1.00 95.94 196 GLU A C 1
ATOM 1581 O O . GLU A 1 196 ? 16.029 -12.677 6.751 1.00 95.94 196 GLU A O 1
ATOM 1586 N N . ILE A 1 197 ? 15.509 -10.774 7.812 1.00 96.44 197 ILE A N 1
ATOM 1587 C CA . ILE A 1 197 ? 14.508 -10.355 6.820 1.00 96.44 197 ILE A CA 1
ATOM 1588 C C . ILE A 1 197 ? 15.196 -9.728 5.621 1.00 96.44 197 ILE A C 1
ATOM 1590 O O . ILE A 1 197 ? 14.853 -10.028 4.483 1.00 96.44 197 ILE A O 1
ATOM 1594 N N . LYS A 1 198 ? 16.158 -8.840 5.870 1.00 95.06 198 LYS A N 1
ATOM 1595 C CA . LYS A 1 198 ? 16.859 -8.080 4.838 1.00 95.06 198 LYS A CA 1
ATOM 1596 C C . LYS A 1 198 ? 17.550 -8.996 3.825 1.00 95.06 198 LYS A C 1
ATOM 1598 O O . LYS A 1 198 ? 17.436 -8.753 2.630 1.00 95.06 198 LYS A O 1
ATOM 1603 N N . GLU A 1 199 ? 18.191 -10.064 4.290 1.00 95.06 199 GLU A N 1
ATOM 1604 C CA . GLU A 1 199 ? 18.870 -11.063 3.450 1.00 95.06 199 GLU A CA 1
ATOM 1605 C C . GLU A 1 199 ? 17.919 -11.862 2.548 1.00 95.06 199 GLU A C 1
ATOM 1607 O O . GLU A 1 199 ? 18.346 -12.385 1.524 1.00 95.06 199 GLU A O 1
ATOM 1612 N N . LYS A 1 200 ? 16.632 -11.926 2.902 1.00 96.31 200 LYS A N 1
ATOM 1613 C CA . LYS A 1 200 ? 15.610 -12.733 2.218 1.00 96.31 200 LYS A CA 1
ATOM 1614 C C . LYS A 1 200 ? 14.507 -11.899 1.567 1.00 96.31 200 LYS A C 1
ATOM 1616 O O . LYS A 1 200 ? 13.516 -12.451 1.105 1.00 96.31 200 LYS A O 1
ATOM 1621 N N . CYS A 1 201 ? 14.627 -10.573 1.582 1.00 97.00 201 CYS A N 1
ATOM 1622 C CA . CYS A 1 201 ? 13.585 -9.658 1.125 1.00 97.00 201 CYS A CA 1
ATOM 1623 C C . CYS A 1 201 ? 13.783 -9.306 -0.363 1.00 97.00 201 CYS A C 1
ATOM 1625 O O . CYS A 1 201 ? 14.710 -8.547 -0.666 1.00 97.00 201 CYS A O 1
ATOM 1627 N N . PRO A 1 202 ? 12.890 -9.745 -1.276 1.00 96.06 202 PRO A N 1
ATOM 1628 C CA . PRO A 1 202 ? 13.003 -9.461 -2.713 1.00 96.06 202 PRO A CA 1
ATOM 1629 C C . PRO A 1 202 ? 13.020 -7.961 -3.026 1.00 96.06 202 PRO A C 1
ATOM 1631 O O . PRO A 1 202 ? 13.827 -7.476 -3.819 1.00 96.06 202 PRO A O 1
ATOM 1634 N N . TYR A 1 203 ? 12.188 -7.176 -2.334 1.00 96.94 203 TYR A N 1
ATOM 1635 C CA . TYR A 1 203 ? 12.196 -5.722 -2.487 1.00 96.94 203 TYR A CA 1
ATOM 1636 C C . TYR A 1 203 ? 13.538 -5.096 -2.084 1.00 96.94 203 TYR A C 1
ATOM 1638 O O . TYR A 1 203 ? 14.037 -4.216 -2.782 1.00 96.94 203 TYR A O 1
ATOM 1646 N N . TYR A 1 204 ? 14.151 -5.542 -0.981 1.00 96.62 204 TYR A N 1
ATOM 1647 C CA . TYR A 1 204 ? 15.458 -5.017 -0.574 1.00 96.62 204 TYR A CA 1
ATOM 1648 C C . TYR A 1 204 ? 16.561 -5.421 -1.553 1.00 96.62 204 TYR A C 1
ATOM 1650 O O . TYR A 1 204 ? 17.418 -4.597 -1.865 1.00 96.62 204 TYR A O 1
ATOM 1658 N N . GLU A 1 205 ? 16.513 -6.646 -2.079 1.00 96.88 205 GLU A N 1
ATOM 1659 C CA . GLU A 1 205 ? 17.434 -7.103 -3.119 1.00 96.88 205 GLU A CA 1
ATOM 1660 C C . GLU A 1 205 ? 17.383 -6.185 -4.350 1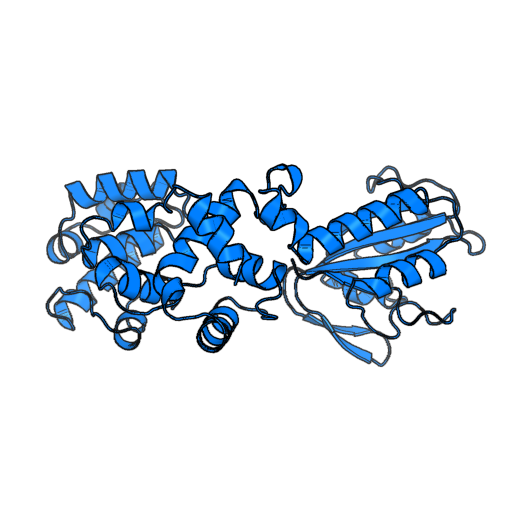.00 96.88 205 GLU A C 1
ATOM 1662 O O . GLU A 1 205 ? 18.426 -5.719 -4.807 1.00 96.88 205 GLU A O 1
ATOM 1667 N N . LYS A 1 206 ? 16.181 -5.839 -4.833 1.00 97.38 206 LYS A N 1
ATOM 1668 C CA . LYS A 1 206 ? 15.990 -4.907 -5.959 1.00 97.38 206 LYS A CA 1
ATOM 1669 C C . LYS A 1 206 ? 16.516 -3.502 -5.651 1.00 97.38 206 LYS A C 1
ATOM 1671 O O . LYS A 1 206 ? 17.180 -2.902 -6.495 1.00 97.38 206 LYS A O 1
ATOM 1676 N N . ILE A 1 207 ? 16.282 -2.983 -4.442 1.00 95.56 207 ILE A N 1
ATOM 1677 C CA . ILE A 1 207 ? 16.826 -1.680 -4.014 1.00 95.56 207 ILE A CA 1
ATOM 1678 C C . ILE A 1 207 ? 18.359 -1.705 -3.978 1.00 95.56 207 ILE A C 1
ATOM 1680 O O . ILE A 1 207 ? 18.991 -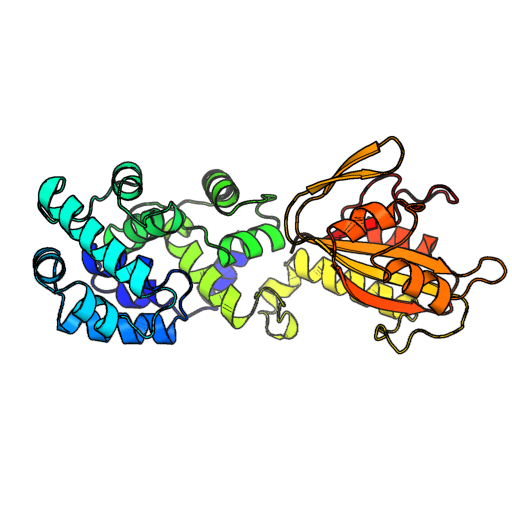0.812 -4.539 1.00 95.56 207 ILE A O 1
ATOM 1684 N N . LYS A 1 208 ? 18.963 -2.744 -3.392 1.00 96.50 208 LYS A N 1
ATOM 1685 C CA . LYS A 1 208 ? 20.422 -2.915 -3.352 1.00 96.50 208 LYS A CA 1
ATOM 1686 C C . LYS A 1 208 ? 21.006 -3.058 -4.759 1.00 96.50 208 LYS A C 1
ATOM 1688 O O . LYS A 1 208 ? 22.054 -2.490 -5.048 1.00 96.50 208 LYS A O 1
ATOM 1693 N N . HIS A 1 209 ? 20.322 -3.779 -5.648 1.00 98.06 209 HIS A N 1
ATOM 1694 C CA . HIS A 1 209 ? 20.719 -3.899 -7.051 1.00 98.06 209 HIS A CA 1
ATOM 1695 C C . HIS A 1 209 ? 20.715 -2.541 -7.754 1.00 98.06 209 HIS A C 1
ATOM 1697 O O . HIS A 1 209 ? 21.694 -2.187 -8.404 1.00 98.06 209 HIS A O 1
ATOM 1703 N N . PHE A 1 210 ? 19.674 -1.730 -7.551 1.00 98.06 210 PHE A N 1
ATOM 1704 C CA . PHE A 1 210 ? 19.639 -0.361 -8.064 1.00 98.06 210 PHE A CA 1
ATOM 1705 C C . PHE A 1 210 ? 20.790 0.497 -7.516 1.00 98.06 210 PHE A C 1
ATOM 1707 O O . PHE A 1 210 ? 21.468 1.167 -8.289 1.00 98.06 210 PHE A O 1
ATOM 1714 N N . GLU A 1 211 ? 21.080 0.440 -6.214 1.00 97.62 211 GLU A N 1
ATOM 1715 C CA . GLU A 1 211 ? 22.229 1.145 -5.624 1.00 97.62 211 GLU A CA 1
ATOM 1716 C C . GLU A 1 211 ? 23.570 0.693 -6.224 1.00 97.62 211 GLU A C 1
ATOM 1718 O O . GLU A 1 211 ? 24.452 1.521 -6.459 1.00 97.62 211 GLU A O 1
ATOM 1723 N N . ASN A 1 212 ? 23.722 -0.603 -6.511 1.00 98.44 212 ASN A N 1
ATOM 1724 C CA . ASN A 1 212 ? 24.909 -1.142 -7.172 1.00 98.44 212 ASN A CA 1
ATOM 1725 C C . ASN A 1 212 ? 25.041 -0.636 -8.612 1.00 98.44 212 ASN A C 1
ATOM 1727 O O . ASN A 1 212 ? 26.147 -0.289 -9.015 1.00 98.44 212 ASN A O 1
ATOM 1731 N N . ILE A 1 213 ? 23.939 -0.543 -9.367 1.00 98.62 213 ILE A N 1
ATOM 1732 C CA . ILE A 1 213 ? 23.926 0.067 -10.706 1.00 98.62 213 ILE A CA 1
ATOM 1733 C C . ILE A 1 213 ? 24.410 1.516 -10.624 1.00 98.62 213 ILE A C 1
ATOM 1735 O O . ILE A 1 213 ? 25.296 1.909 -11.381 1.00 98.62 213 ILE A O 1
ATOM 1739 N N . LEU A 1 214 ? 23.874 2.301 -9.682 1.00 98.62 214 LEU A N 1
ATOM 1740 C CA . LEU A 1 214 ? 24.270 3.701 -9.532 1.00 98.62 214 LEU A CA 1
ATOM 1741 C C . LEU A 1 214 ? 25.773 3.840 -9.262 1.00 98.62 214 LEU A C 1
ATOM 1743 O O . LEU A 1 214 ? 26.424 4.669 -9.891 1.00 98.62 214 LEU A O 1
ATOM 1747 N N . LYS A 1 215 ? 26.330 3.009 -8.373 1.00 98.38 215 LYS A N 1
ATOM 1748 C CA . LYS A 1 215 ? 27.769 3.001 -8.066 1.00 98.38 215 LYS A CA 1
ATOM 1749 C C . LYS A 1 215 ? 28.613 2.534 -9.251 1.00 98.38 215 LYS A C 1
ATOM 1751 O O . LYS A 1 215 ? 29.610 3.170 -9.561 1.00 98.38 215 LYS A O 1
ATOM 1756 N N . LYS A 1 216 ? 28.209 1.446 -9.914 1.00 98.38 216 LYS A N 1
ATOM 1757 C CA . LYS A 1 216 ? 28.940 0.827 -11.032 1.00 98.38 216 LYS A CA 1
ATOM 1758 C C . LYS A 1 216 ? 29.157 1.791 -12.202 1.00 98.38 216 LYS A C 1
ATOM 1760 O O . LYS A 1 216 ? 30.197 1.717 -12.838 1.00 98.38 216 LYS A O 1
ATOM 1765 N N . PHE A 1 217 ? 28.189 2.667 -12.467 1.00 98.44 217 PHE A N 1
ATOM 1766 C CA . PHE A 1 217 ? 28.187 3.591 -13.609 1.00 98.44 217 PHE A CA 1
ATOM 1767 C C . PHE A 1 217 ? 28.286 5.072 -13.195 1.00 98.44 217 PHE A C 1
ATOM 1769 O O . PHE A 1 217 ? 27.834 5.967 -13.915 1.00 98.44 217 PHE A O 1
ATOM 1776 N N . ASN A 1 218 ? 28.800 5.333 -11.987 1.00 98.25 218 ASN A N 1
ATOM 1777 C CA . ASN A 1 218 ? 29.067 6.676 -11.460 1.00 98.25 218 ASN A CA 1
ATOM 1778 C C . ASN A 1 218 ? 27.872 7.645 -11.525 1.00 98.25 218 ASN A C 1
ATOM 1780 O O . ASN A 1 218 ? 28.018 8.846 -11.766 1.00 98.25 218 ASN A O 1
ATOM 1784 N N . PHE A 1 219 ? 26.661 7.140 -11.281 1.00 98.69 219 PHE A N 1
ATOM 1785 C CA . PHE A 1 219 ? 25.484 7.990 -11.205 1.00 98.69 219 PHE A CA 1
ATOM 1786 C C . PHE A 1 219 ? 25.470 8.804 -9.913 1.00 98.69 219 PHE A C 1
ATOM 1788 O O . PHE A 1 219 ? 25.545 8.269 -8.806 1.00 98.69 219 PHE A O 1
ATOM 1795 N N . ARG A 1 220 ? 25.220 10.106 -10.048 1.00 98.12 220 ARG A N 1
ATOM 1796 C CA . ARG A 1 220 ? 24.921 11.009 -8.933 1.00 98.12 220 ARG A CA 1
ATOM 1797 C C . ARG A 1 220 ? 23.479 11.490 -8.991 1.00 98.12 220 ARG A C 1
ATOM 1799 O O . ARG A 1 220 ? 22.945 11.782 -10.061 1.00 98.12 220 ARG A O 1
ATOM 1806 N N . LYS A 1 221 ? 22.843 11.604 -7.825 1.00 98.44 221 LYS A N 1
ATOM 1807 C CA . LYS A 1 221 ? 21.509 12.201 -7.701 1.00 98.44 221 LYS A CA 1
ATOM 1808 C C . LYS A 1 221 ? 21.609 13.722 -7.835 1.00 98.44 221 LYS A C 1
ATOM 1810 O O . LYS A 1 221 ? 22.439 14.339 -7.174 1.00 98.44 221 LYS A O 1
ATOM 1815 N N . VAL A 1 222 ? 20.738 14.329 -8.637 1.00 98.25 222 VAL A N 1
ATOM 1816 C CA . VAL A 1 222 ? 20.660 15.789 -8.816 1.00 98.25 222 VAL A CA 1
ATOM 1817 C C . VAL A 1 222 ? 19.265 16.317 -8.501 1.00 98.25 222 VAL A C 1
ATOM 1819 O O . VAL A 1 222 ? 18.267 15.598 -8.589 1.00 98.25 222 VAL A O 1
ATOM 1822 N N . SER A 1 223 ? 19.186 17.589 -8.107 1.00 97.38 223 SER A N 1
ATOM 1823 C CA . SER A 1 223 ? 17.904 18.282 -7.983 1.00 97.38 223 SER A CA 1
ATOM 1824 C C . SER A 1 223 ? 17.451 18.809 -9.344 1.00 97.38 223 SER A C 1
ATOM 1826 O O . SER A 1 223 ? 18.265 19.052 -10.234 1.00 97.38 223 SER A O 1
ATOM 1828 N N . LYS A 1 224 ? 16.143 19.049 -9.487 1.00 95.44 224 LYS A N 1
ATOM 1829 C CA . LYS A 1 224 ? 15.539 19.596 -10.716 1.00 95.44 224 LYS A CA 1
ATOM 1830 C C . LYS A 1 224 ? 16.138 20.944 -11.145 1.00 95.44 224 LYS A C 1
ATOM 1832 O O . LYS A 1 224 ? 16.128 21.248 -12.325 1.00 95.44 224 LYS A O 1
ATOM 1837 N N . ASN A 1 225 ? 16.700 21.703 -10.202 1.00 94.94 225 ASN A N 1
ATOM 1838 C CA . ASN A 1 225 ? 17.259 23.039 -10.438 1.00 94.94 225 ASN A CA 1
ATOM 1839 C C . ASN A 1 225 ? 18.784 23.026 -10.656 1.00 94.94 225 ASN A C 1
ATOM 1841 O O . ASN A 1 225 ? 19.384 24.080 -10.829 1.00 94.94 225 ASN A O 1
ATOM 1845 N N . LYS A 1 226 ? 19.434 21.856 -10.577 1.00 96.50 226 LYS A N 1
ATOM 1846 C CA . LYS A 1 226 ? 20.897 21.703 -10.673 1.00 96.50 226 LYS A CA 1
ATOM 1847 C C . LYS A 1 226 ? 21.288 20.664 -11.728 1.00 96.50 226 LYS A C 1
ATOM 1849 O O . LYS A 1 226 ? 22.218 19.885 -11.525 1.00 96.50 226 LYS A O 1
ATOM 1854 N N . ILE A 1 227 ? 20.545 20.615 -12.833 1.00 97.50 227 ILE A N 1
ATOM 1855 C CA . ILE A 1 227 ? 20.848 19.718 -13.950 1.00 97.50 227 ILE A CA 1
ATOM 1856 C C . ILE A 1 227 ? 21.959 20.364 -14.802 1.00 97.50 227 ILE A C 1
ATOM 1858 O O . ILE A 1 227 ? 21.797 21.514 -15.215 1.00 97.50 227 ILE A O 1
ATOM 1862 N N . PRO A 1 228 ? 23.085 19.674 -15.054 1.00 96.88 228 PRO A N 1
ATOM 1863 C CA . PRO A 1 228 ? 24.228 20.258 -15.748 1.00 96.88 228 PRO A CA 1
ATOM 1864 C C . PRO A 1 228 ? 24.023 20.357 -17.265 1.00 96.88 228 PRO A C 1
ATOM 1866 O O . PRO A 1 228 ? 23.320 19.550 -17.880 1.00 96.88 228 PRO A O 1
ATOM 1869 N N . ASN A 1 229 ? 24.727 21.308 -17.882 1.00 96.31 229 ASN A N 1
ATOM 1870 C CA . ASN A 1 229 ? 24.833 21.471 -19.337 1.00 96.31 229 ASN A CA 1
ATOM 1871 C C . ASN A 1 229 ? 25.877 20.515 -19.946 1.00 96.31 229 ASN A C 1
ATOM 1873 O O . ASN A 1 229 ? 26.722 20.921 -20.736 1.00 96.31 229 ASN A O 1
ATOM 1877 N N . GLU A 1 230 ? 25.832 19.242 -19.569 1.00 95.62 230 GLU A N 1
ATOM 1878 C CA . GLU A 1 230 ? 26.805 18.219 -19.969 1.00 95.62 230 GLU A CA 1
ATOM 1879 C C . GLU A 1 230 ? 26.109 17.104 -20.755 1.00 95.62 230 GLU A C 1
ATOM 1881 O O . GLU A 1 230 ? 24.899 16.907 -20.627 1.00 95.62 230 GLU A O 1
ATOM 1886 N N . LYS A 1 231 ? 26.851 16.365 -21.583 1.00 97.75 231 LYS A N 1
ATOM 1887 C CA . LYS A 1 231 ? 26.334 15.134 -22.198 1.00 97.75 231 LYS A CA 1
ATOM 1888 C C . LYS A 1 231 ? 26.370 14.004 -21.174 1.00 97.75 231 LYS A C 1
ATOM 1890 O O . LYS A 1 231 ? 27.271 13.958 -20.343 1.00 97.75 231 LYS A O 1
ATOM 1895 N N . GLY A 1 232 ? 25.417 13.082 -21.250 1.00 97.56 232 GLY A N 1
ATOM 1896 C CA . GLY A 1 232 ? 25.381 11.981 -20.297 1.00 97.56 232 GLY A CA 1
ATOM 1897 C C . GLY A 1 232 ? 24.172 11.069 -20.411 1.00 97.56 232 GLY A C 1
ATOM 1898 O O . GLY A 1 232 ? 23.268 11.289 -21.221 1.00 97.56 232 GLY A O 1
ATOM 1899 N N . THR A 1 233 ? 24.154 10.061 -19.549 1.00 98.19 233 THR A N 1
ATOM 1900 C CA . THR A 1 233 ? 23.027 9.150 -19.326 1.00 98.19 233 THR A CA 1
ATOM 1901 C C . THR A 1 233 ? 22.277 9.578 -18.066 1.00 98.19 233 THR A C 1
ATOM 1903 O O . THR A 1 233 ? 22.874 10.082 -17.113 1.00 98.19 233 THR A O 1
ATOM 1906 N N . TYR A 1 234 ? 20.961 9.391 -18.037 1.00 98.44 234 TYR A N 1
ATOM 1907 C CA . TYR A 1 234 ? 20.128 9.733 -16.892 1.00 98.44 234 TYR A CA 1
ATOM 1908 C C . TYR A 1 234 ? 19.107 8.643 -16.571 1.00 98.44 234 TYR A C 1
ATOM 1910 O O . TYR A 1 234 ? 18.635 7.929 -17.452 1.00 98.44 234 TYR A O 1
ATOM 1918 N N . ILE A 1 235 ? 18.735 8.558 -15.295 1.00 98.69 235 ILE A N 1
ATOM 1919 C CA . ILE A 1 235 ? 17.642 7.723 -14.799 1.00 98.69 235 ILE A CA 1
ATOM 1920 C C . ILE A 1 235 ? 16.614 8.638 -14.139 1.00 98.69 235 ILE A C 1
ATOM 1922 O O . ILE A 1 235 ? 16.930 9.381 -13.205 1.00 98.69 235 ILE A O 1
ATOM 1926 N N . LEU A 1 236 ? 15.370 8.569 -14.606 1.00 98.62 236 LEU A N 1
ATOM 1927 C CA . LEU A 1 236 ? 14.228 9.223 -13.976 1.00 98.62 236 LEU A CA 1
ATOM 1928 C C . LEU A 1 236 ? 13.469 8.191 -13.152 1.00 98.62 236 LEU A C 1
ATOM 1930 O O . LEU A 1 236 ? 12.901 7.250 -13.706 1.00 98.62 236 LEU A O 1
ATOM 1934 N N . LYS A 1 237 ? 13.413 8.389 -11.835 1.00 98.38 237 LYS A N 1
ATOM 1935 C CA . LYS A 1 237 ? 12.523 7.615 -10.970 1.00 98.38 237 LYS A CA 1
ATOM 1936 C C . LYS A 1 237 ? 11.170 8.304 -10.910 1.00 98.38 237 LYS A C 1
ATOM 1938 O O . LYS A 1 237 ? 11.021 9.390 -10.343 1.00 98.38 237 LYS A O 1
ATOM 1943 N N . ILE A 1 238 ? 10.186 7.661 -11.510 1.00 98.25 238 ILE A N 1
ATOM 1944 C CA . ILE A 1 238 ? 8.834 8.158 -11.712 1.00 98.25 238 ILE A CA 1
ATOM 1945 C C . ILE A 1 238 ? 7.902 7.374 -10.807 1.00 98.25 238 ILE A C 1
ATOM 1947 O O . ILE A 1 238 ? 7.936 6.150 -10.776 1.00 98.25 238 ILE A O 1
ATOM 1951 N N . ARG A 1 239 ? 7.036 8.065 -10.077 1.00 97.50 239 ARG A N 1
ATOM 1952 C CA . ARG A 1 239 ? 6.007 7.427 -9.266 1.00 97.50 239 ARG A CA 1
ATOM 1953 C C . ARG A 1 239 ? 4.653 7.533 -9.941 1.00 97.50 239 ARG A C 1
ATOM 1955 O O . ARG A 1 239 ? 4.181 8.641 -10.193 1.00 97.50 239 ARG A O 1
ATOM 1962 N N . LEU A 1 240 ? 4.006 6.389 -10.130 1.00 97.06 240 LEU A N 1
ATOM 1963 C CA . LEU A 1 240 ? 2.610 6.289 -10.533 1.00 97.06 240 LEU A CA 1
ATOM 1964 C C . LEU A 1 240 ? 1.763 5.930 -9.302 1.00 97.06 240 LEU A C 1
ATOM 1966 O O . LEU A 1 240 ? 2.001 4.912 -8.648 1.00 97.06 240 LEU A O 1
ATOM 1970 N N . LYS A 1 241 ? 0.819 6.804 -8.927 1.00 94.25 241 LYS A N 1
ATOM 1971 C CA . LYS A 1 241 ? 0.052 6.680 -7.669 1.00 94.25 241 LYS A CA 1
ATOM 1972 C C . LYS A 1 241 ? -1.074 5.644 -7.730 1.00 94.25 241 LYS A C 1
ATOM 1974 O O . LYS A 1 241 ? -1.446 5.114 -6.683 1.00 94.25 241 LYS A O 1
ATOM 1979 N N . GLU A 1 242 ? -1.568 5.357 -8.926 1.00 93.44 242 GLU A N 1
ATOM 1980 C CA . GLU A 1 242 ? -2.682 4.453 -9.216 1.00 93.44 242 GLU A CA 1
ATOM 1981 C C . GLU A 1 242 ? -2.441 3.739 -10.549 1.00 93.44 242 GLU A C 1
ATOM 1983 O O . GLU A 1 242 ? -1.668 4.223 -11.373 1.00 93.44 242 GLU A O 1
ATOM 1988 N N . GLY A 1 243 ? -3.077 2.587 -10.759 1.00 93.31 243 GLY A N 1
ATOM 1989 C CA . GLY A 1 243 ? -2.997 1.894 -12.041 1.00 93.31 243 GLY A CA 1
ATOM 1990 C C . GLY A 1 243 ? -3.656 2.710 -13.156 1.00 93.31 243 GLY A C 1
ATOM 1991 O O . GLY A 1 243 ? -4.719 3.297 -12.949 1.00 93.31 243 GLY A O 1
ATOM 1992 N N . LYS A 1 244 ? -3.041 2.765 -14.343 1.00 95.38 244 LYS A N 1
ATOM 1993 C CA . LYS A 1 244 ? -3.559 3.560 -15.466 1.00 95.38 244 LYS A CA 1
ATOM 1994 C C . LYS A 1 244 ? -3.366 2.861 -16.803 1.00 95.38 244 LYS A C 1
ATOM 1996 O O . LYS A 1 244 ? -2.275 2.392 -17.115 1.00 95.38 244 LYS A O 1
ATOM 2001 N N . LYS A 1 245 ? -4.410 2.859 -17.634 1.00 96.62 245 LYS A N 1
ATOM 2002 C CA . LYS A 1 245 ? -4.295 2.512 -19.054 1.00 96.62 245 LYS A CA 1
ATOM 2003 C C . LYS A 1 245 ? -3.737 3.718 -19.811 1.00 96.62 245 LYS A C 1
ATOM 2005 O O . LYS A 1 245 ? -4.304 4.805 -19.728 1.00 96.62 245 LYS A O 1
ATOM 2010 N N . ILE A 1 246 ? -2.608 3.546 -20.492 1.00 95.69 246 ILE A N 1
ATOM 2011 C CA . ILE A 1 246 ? -1.900 4.622 -21.190 1.00 95.69 246 ILE A CA 1
ATOM 2012 C C . ILE A 1 246 ? -1.652 4.184 -22.629 1.00 95.69 246 ILE A C 1
ATOM 2014 O O . ILE A 1 246 ? -1.012 3.159 -22.880 1.00 95.69 246 ILE A O 1
ATOM 2018 N N . LYS A 1 247 ? -2.142 4.994 -23.569 1.00 92.94 247 LYS A N 1
ATOM 2019 C CA . LYS A 1 247 ? -1.847 4.879 -24.997 1.00 92.94 247 LYS A CA 1
ATOM 2020 C C . LYS A 1 247 ? -0.619 5.724 -25.334 1.00 92.94 247 LYS A C 1
ATOM 2022 O O . LYS A 1 247 ? -0.617 6.927 -25.083 1.00 92.94 247 LYS A O 1
ATOM 2027 N N . PHE A 1 248 ? 0.409 5.098 -25.899 1.00 88.94 248 PHE A N 1
ATOM 2028 C CA . PHE A 1 248 ? 1.647 5.735 -26.345 1.00 88.94 248 PHE A CA 1
ATOM 2029 C C . PHE A 1 248 ? 2.028 5.191 -27.730 1.00 88.94 248 PHE A C 1
ATOM 2031 O O . PHE A 1 248 ? 2.182 3.986 -27.931 1.00 88.94 248 PHE A O 1
ATOM 2038 N N . GLY A 1 249 ? 2.126 6.082 -28.720 1.00 82.06 249 GLY A N 1
ATOM 2039 C CA . GLY A 1 249 ? 2.253 5.672 -30.121 1.00 82.06 249 GLY A CA 1
ATOM 2040 C C . GLY A 1 249 ? 1.036 4.859 -30.588 1.00 82.06 249 GLY A C 1
ATOM 2041 O O . GLY A 1 249 ? -0.107 5.279 -30.401 1.00 82.06 249 GLY A O 1
ATOM 2042 N N . LYS A 1 250 ? 1.282 3.687 -31.185 1.00 85.81 250 LYS A N 1
ATOM 2043 C CA . LYS A 1 250 ? 0.235 2.736 -31.613 1.00 85.81 250 LYS A CA 1
ATOM 2044 C C . LYS A 1 250 ? -0.166 1.737 -30.519 1.00 85.81 250 LYS A C 1
ATOM 2046 O O . LYS A 1 250 ? -1.088 0.957 -30.724 1.00 85.81 250 LYS A O 1
ATOM 2051 N N . THR A 1 251 ? 0.509 1.764 -29.373 1.00 88.81 251 THR A N 1
ATOM 2052 C CA . THR A 1 251 ? 0.374 0.754 -28.322 1.00 88.81 251 THR A CA 1
ATOM 2053 C C . THR A 1 251 ? -0.432 1.308 -27.155 1.00 88.81 251 THR A C 1
ATOM 2055 O O . THR A 1 251 ? -0.277 2.464 -26.764 1.00 88.81 251 THR A O 1
ATOM 2058 N N . GLU A 1 252 ? -1.273 0.474 -26.555 1.00 93.94 252 GLU A N 1
ATOM 2059 C CA . GLU A 1 252 ? -1.950 0.771 -25.298 1.00 93.94 252 GLU A CA 1
ATOM 2060 C C . GLU A 1 252 ? -1.593 -0.298 -24.268 1.00 93.94 252 GLU A C 1
ATOM 2062 O O . GLU A 1 252 ? -1.637 -1.490 -24.566 1.00 93.94 252 GLU A O 1
ATOM 2067 N N . ARG A 1 253 ? -1.204 0.120 -23.059 1.00 94.75 253 ARG A N 1
ATOM 2068 C CA . ARG A 1 253 ? -0.863 -0.801 -21.966 1.00 94.75 253 ARG A CA 1
ATOM 2069 C C . ARG A 1 253 ? -1.416 -0.318 -20.639 1.00 94.75 253 ARG A C 1
ATOM 2071 O O . ARG A 1 253 ? -1.601 0.880 -20.430 1.00 94.75 253 ARG A O 1
ATOM 2078 N N . PHE A 1 254 ? -1.647 -1.259 -19.731 1.00 95.31 254 PHE A N 1
ATOM 2079 C CA . PHE A 1 254 ? -1.946 -0.958 -18.339 1.00 95.31 254 PHE A CA 1
ATOM 2080 C C . PHE A 1 254 ? -0.647 -0.860 -17.535 1.00 95.31 254 PHE A C 1
ATOM 2082 O O . PHE A 1 254 ? 0.128 -1.811 -17.468 1.00 95.31 254 PHE A O 1
ATOM 2089 N N . PHE A 1 255 ? -0.415 0.297 -16.927 1.00 96.25 255 PHE A N 1
ATOM 2090 C CA . PHE A 1 255 ? 0.706 0.557 -16.037 1.00 96.25 255 PHE A CA 1
ATOM 2091 C C . PHE A 1 255 ? 0.222 0.392 -14.600 1.00 96.25 255 PHE A C 1
ATOM 2093 O O . PHE A 1 255 ? -0.642 1.143 -14.148 1.00 96.25 255 PHE A O 1
ATOM 2100 N N . LYS A 1 256 ? 0.782 -0.587 -13.882 1.00 95.00 256 LYS A N 1
ATOM 2101 C CA . LYS A 1 256 ? 0.510 -0.829 -12.458 1.00 95.00 256 LYS A CA 1
ATOM 2102 C C . LYS A 1 256 ? 0.978 0.346 -11.598 1.00 95.00 256 LYS A C 1
ATOM 2104 O O . LYS A 1 256 ? 1.931 1.051 -11.950 1.00 95.00 256 LYS A O 1
ATOM 2109 N N . LYS A 1 257 ? 0.366 0.524 -10.429 1.00 94.56 257 LYS A N 1
ATOM 2110 C CA . LYS A 1 257 ? 0.847 1.480 -9.422 1.00 94.56 257 LYS A CA 1
ATOM 2111 C C . LYS A 1 257 ? 2.269 1.109 -8.984 1.00 94.56 257 LYS A C 1
ATOM 2113 O O . LYS A 1 257 ? 2.558 -0.059 -8.730 1.00 94.56 257 LYS A O 1
ATOM 2118 N N . GLY A 1 258 ? 3.154 2.095 -8.829 1.00 95.44 258 GLY A N 1
ATOM 2119 C CA . GLY A 1 258 ? 4.505 1.848 -8.320 1.00 95.44 258 GLY A CA 1
ATOM 2120 C C . GLY A 1 258 ? 5.555 2.845 -8.771 1.00 95.44 258 GLY A C 1
ATOM 2121 O O . GLY A 1 258 ? 5.243 3.994 -9.097 1.00 95.44 258 GLY A O 1
ATOM 2122 N N . TYR A 1 259 ? 6.807 2.396 -8.739 1.00 97.25 259 TYR A N 1
ATOM 2123 C CA . TYR A 1 259 ? 7.950 3.157 -9.222 1.00 97.25 259 TYR A CA 1
ATOM 2124 C C . TYR A 1 259 ? 8.372 2.645 -10.589 1.00 97.25 259 TYR A C 1
ATOM 2126 O O . TYR A 1 259 ? 8.497 1.442 -10.800 1.00 97.25 259 TYR A O 1
ATOM 2134 N N . TYR A 1 260 ? 8.620 3.578 -11.493 1.00 98.44 260 TYR A N 1
ATOM 2135 C CA . TYR A 1 260 ? 9.165 3.326 -12.809 1.00 98.44 260 TYR A CA 1
ATOM 2136 C C . TYR A 1 260 ? 10.527 3.996 -12.930 1.00 98.44 260 TYR A C 1
ATOM 2138 O O . TYR A 1 260 ? 10.690 5.143 -12.517 1.00 98.44 260 TYR A O 1
ATOM 2146 N N . PHE A 1 261 ? 11.499 3.300 -13.500 1.00 98.62 261 PHE A N 1
ATOM 2147 C CA . PHE A 1 261 ? 12.837 3.814 -13.758 1.00 98.62 261 PHE A CA 1
ATOM 2148 C C . PHE A 1 261 ? 13.004 3.925 -15.264 1.00 98.62 261 PHE A C 1
ATOM 2150 O O . PHE A 1 261 ? 13.091 2.913 -15.956 1.00 98.62 261 PHE A O 1
ATOM 2157 N N . TYR A 1 262 ? 12.983 5.157 -15.765 1.00 98.50 262 TYR A N 1
ATOM 2158 C CA . TYR A 1 262 ? 13.216 5.436 -17.174 1.00 98.50 262 TYR A CA 1
ATOM 2159 C C . TYR A 1 262 ? 14.676 5.809 -17.391 1.00 98.50 262 TYR A C 1
ATOM 2161 O O . TYR A 1 262 ? 15.149 6.781 -16.799 1.00 98.50 262 TYR A O 1
ATOM 2169 N N . ILE A 1 263 ? 15.363 5.056 -18.239 1.00 98.19 263 ILE A N 1
ATOM 2170 C CA . ILE A 1 263 ? 16.744 5.317 -18.633 1.00 98.19 263 ILE A CA 1
ATOM 2171 C C . ILE A 1 263 ? 16.716 6.091 -19.947 1.00 98.19 263 ILE A C 1
ATOM 2173 O O . ILE A 1 263 ? 15.954 5.768 -20.855 1.00 98.19 263 ILE A O 1
ATOM 2177 N N . GLY A 1 264 ? 17.515 7.144 -20.038 1.00 96.31 264 GLY A N 1
ATOM 2178 C CA . GLY A 1 264 ? 17.661 7.896 -21.272 1.00 96.31 264 GLY A CA 1
ATOM 2179 C C . GLY A 1 264 ? 19.067 8.443 -21.445 1.00 96.31 264 GLY A C 1
ATOM 2180 O O . GLY A 1 264 ? 19.823 8.557 -20.480 1.00 96.31 264 GLY A O 1
ATOM 2181 N N . SER A 1 265 ? 19.397 8.860 -22.663 1.00 95.31 265 SER A N 1
ATOM 2182 C CA . SER A 1 265 ? 20.682 9.489 -22.961 1.00 95.31 265 SER A CA 1
ATOM 2183 C C . SER A 1 265 ? 20.566 10.867 -23.609 1.00 95.31 265 SER A C 1
ATOM 2185 O O . SER A 1 265 ? 19.619 11.178 -24.324 1.00 95.31 265 SER A O 1
ATOM 2187 N N . ALA A 1 266 ? 21.540 11.735 -23.351 1.00 95.94 266 ALA A N 1
ATOM 2188 C CA . ALA A 1 266 ? 21.617 13.097 -23.869 1.00 95.94 266 ALA A CA 1
ATOM 2189 C C . ALA A 1 266 ? 22.921 13.313 -24.653 1.00 95.94 266 ALA A C 1
ATOM 2191 O O . ALA A 1 266 ? 23.700 14.211 -24.345 1.00 95.94 266 ALA A O 1
ATOM 2192 N N . PHE A 1 267 ? 23.166 12.464 -25.658 1.00 94.12 267 PHE A N 1
ATOM 2193 C CA . PHE A 1 267 ? 24.367 12.523 -26.507 1.00 94.12 267 PHE A CA 1
ATOM 2194 C C . PHE A 1 267 ? 24.138 13.060 -27.928 1.00 94.12 267 PHE A C 1
ATOM 2196 O O . PHE A 1 267 ? 25.107 13.177 -28.679 1.00 94.12 267 PHE A O 1
ATOM 2203 N N . GLY A 1 268 ? 22.893 13.367 -28.304 1.00 87.38 268 GLY A N 1
ATOM 2204 C CA . GLY A 1 268 ? 22.564 13.913 -29.626 1.00 87.38 268 GLY A CA 1
ATOM 2205 C C . GLY A 1 268 ? 23.168 15.300 -29.885 1.00 87.38 268 GLY A C 1
ATOM 2206 O O . GLY A 1 268 ? 23.606 15.990 -28.960 1.00 87.38 268 GLY A O 1
ATOM 2207 N N . ASN A 1 269 ? 23.171 15.722 -31.151 1.00 83.94 269 ASN A N 1
ATOM 2208 C CA . ASN A 1 269 ? 23.643 17.052 -31.549 1.00 83.94 269 ASN A CA 1
ATOM 2209 C C . ASN A 1 269 ? 22.819 18.151 -30.859 1.00 83.94 269 ASN A C 1
ATOM 2211 O O . ASN A 1 269 ? 21.597 18.046 -30.764 1.00 83.94 269 ASN A O 1
ATOM 2215 N N . SER A 1 270 ? 23.499 19.177 -30.334 1.00 75.50 270 SER A N 1
ATOM 2216 C CA . SER A 1 270 ? 22.900 20.285 -29.562 1.00 75.50 270 SER A CA 1
ATOM 2217 C C . SER A 1 270 ? 22.089 19.863 -28.320 1.00 75.50 270 SER A C 1
ATOM 2219 O O . SER A 1 270 ? 21.338 20.663 -27.758 1.00 75.50 270 SER A O 1
ATOM 2221 N N . MET A 1 271 ? 22.240 18.614 -27.858 1.00 85.50 271 MET A N 1
ATOM 2222 C CA . MET A 1 271 ? 21.534 18.070 -26.699 1.00 85.50 271 MET A CA 1
ATOM 2223 C C . MET A 1 271 ? 22.491 17.866 -25.524 1.00 85.50 271 MET A C 1
ATOM 2225 O O . MET A 1 271 ? 23.609 17.380 -25.685 1.00 85.50 271 MET A O 1
ATOM 2229 N N . ASN A 1 272 ? 22.017 18.207 -24.330 1.00 95.94 272 ASN A N 1
ATOM 2230 C CA . ASN A 1 272 ? 22.687 17.953 -23.060 1.00 95.94 272 ASN A CA 1
ATOM 2231 C C . ASN A 1 272 ? 21.653 17.470 -22.024 1.00 95.94 272 ASN A C 1
ATOM 2233 O O . ASN A 1 272 ? 20.442 17.462 -22.283 1.00 95.94 272 ASN A O 1
ATOM 2237 N N . LEU A 1 273 ? 22.135 17.021 -20.866 1.00 97.50 273 LEU A N 1
ATOM 2238 C CA . LEU A 1 273 ? 21.323 16.516 -19.762 1.00 97.50 273 LEU A CA 1
ATOM 2239 C C . LEU A 1 273 ? 20.257 17.531 -19.343 1.00 97.50 273 LEU A C 1
ATOM 2241 O O . LEU A 1 273 ? 19.096 17.148 -19.194 1.00 97.50 273 LEU A O 1
ATOM 2245 N N . LYS A 1 274 ? 20.623 18.815 -19.215 1.00 96.81 274 LYS A N 1
ATOM 2246 C CA . LYS A 1 274 ? 19.695 19.902 -18.874 1.00 96.81 274 LYS A CA 1
ATOM 2247 C C . LYS A 1 274 ? 18.533 19.970 -19.856 1.00 96.81 274 LYS A C 1
ATOM 2249 O O . LYS A 1 274 ? 17.396 19.741 -19.454 1.00 96.81 274 LYS A O 1
ATOM 2254 N N . ASN A 1 275 ? 18.817 20.161 -21.141 1.00 95.00 275 ASN A N 1
ATOM 2255 C CA . ASN A 1 275 ? 17.815 20.278 -22.200 1.00 95.00 275 ASN A CA 1
ATOM 2256 C C . ASN A 1 275 ? 16.856 19.078 -22.210 1.00 95.00 275 ASN A C 1
ATOM 2258 O O . ASN A 1 275 ? 15.636 19.242 -22.300 1.00 95.00 275 ASN A O 1
ATOM 2262 N N . ARG A 1 276 ? 17.396 17.857 -22.093 1.00 94.81 276 ARG A N 1
ATOM 2263 C CA . ARG A 1 276 ? 16.590 16.634 -22.172 1.00 94.81 276 ARG A CA 1
ATOM 2264 C C . ARG A 1 276 ? 15.750 16.402 -20.918 1.00 94.81 276 ARG A C 1
ATOM 2266 O O . ARG A 1 276 ? 14.573 16.072 -21.037 1.00 94.81 276 ARG A O 1
ATOM 2273 N N . ILE A 1 277 ? 16.313 16.590 -19.727 1.00 96.56 277 ILE A N 1
ATOM 2274 C CA . ILE A 1 277 ? 15.600 16.367 -18.462 1.00 96.56 277 ILE A CA 1
ATOM 2275 C C . ILE A 1 277 ? 14.594 17.494 -18.193 1.00 96.56 277 ILE A C 1
ATOM 2277 O O . ILE A 1 277 ? 13.468 17.204 -17.793 1.00 96.56 277 ILE A O 1
ATOM 2281 N N . GLU A 1 278 ? 14.927 18.757 -18.472 1.00 95.62 278 GLU A N 1
ATOM 2282 C CA . GLU A 1 278 ? 13.978 19.872 -18.347 1.00 95.62 278 GLU A CA 1
ATOM 2283 C C . GLU A 1 278 ? 12.789 19.707 -19.297 1.00 95.62 278 GLU A C 1
ATOM 2285 O O . GLU A 1 278 ? 11.654 19.969 -18.904 1.00 95.62 278 GLU A O 1
ATOM 2290 N N . ARG A 1 279 ? 12.998 19.172 -20.509 1.00 94.25 279 ARG A N 1
ATOM 2291 C CA . ARG A 1 279 ? 11.886 18.780 -21.388 1.00 94.25 279 ARG A CA 1
ATOM 2292 C C . ARG A 1 279 ? 10.968 17.746 -20.722 1.00 94.25 279 ARG A C 1
ATOM 2294 O O . ARG A 1 279 ? 9.748 17.891 -20.787 1.00 94.25 279 ARG A O 1
ATOM 2301 N N . HIS A 1 280 ? 11.515 16.719 -20.067 1.00 95.44 280 HIS A N 1
ATOM 2302 C CA . HIS A 1 280 ? 10.701 15.732 -19.336 1.00 95.44 280 HIS A CA 1
ATOM 2303 C C . HIS A 1 280 ? 9.925 16.363 -18.177 1.00 95.44 280 HIS A C 1
ATOM 2305 O O . HIS A 1 280 ? 8.799 15.954 -17.917 1.00 95.44 280 HIS A O 1
ATOM 2311 N N . LEU A 1 281 ? 10.487 17.384 -17.530 1.00 95.25 281 LEU A N 1
ATOM 2312 C CA . LEU A 1 281 ? 9.874 18.082 -16.399 1.00 95.25 281 LEU A CA 1
ATOM 2313 C C . LEU A 1 281 ? 8.768 19.080 -16.780 1.00 95.25 281 LEU A C 1
ATOM 2315 O O . LEU A 1 281 ? 7.985 19.430 -15.905 1.00 95.25 281 LEU A O 1
ATOM 2319 N N . LYS A 1 282 ? 8.693 19.537 -18.037 1.00 93.06 282 LYS A N 1
ATOM 2320 C CA . LYS A 1 282 ? 7.627 20.442 -18.505 1.00 93.06 282 LYS A CA 1
ATOM 2321 C C . LYS A 1 282 ? 6.278 19.725 -18.588 1.00 93.06 282 LYS A C 1
ATOM 2323 O O . LYS A 1 282 ? 6.197 18.664 -19.214 1.00 93.06 282 LYS A O 1
ATOM 2328 N N . ASP A 1 283 ? 5.239 20.332 -18.022 1.00 84.25 283 ASP A N 1
ATOM 2329 C CA . ASP A 1 283 ? 3.864 19.824 -18.101 1.00 84.25 283 ASP A CA 1
ATOM 2330 C C . ASP A 1 283 ? 3.241 20.102 -19.477 1.00 84.25 283 ASP A C 1
ATOM 2332 O O . ASP A 1 283 ? 2.690 19.195 -20.102 1.00 84.25 283 ASP A O 1
ATOM 2336 N N . ASP A 1 284 ? 3.401 21.327 -19.989 1.00 84.50 284 ASP A N 1
ATOM 2337 C CA . ASP A 1 284 ? 2.917 21.714 -21.314 1.00 84.50 284 ASP A CA 1
ATOM 2338 C C . ASP A 1 284 ? 3.999 21.490 -22.380 1.00 84.50 284 ASP A C 1
ATOM 2340 O O . ASP A 1 284 ? 4.998 22.214 -22.475 1.00 84.50 284 ASP A O 1
ATOM 2344 N N . LYS A 1 285 ? 3.846 20.408 -23.146 1.00 85.19 285 LYS A N 1
ATOM 2345 C CA . LYS A 1 285 ? 4.739 20.064 -24.254 1.00 85.19 285 LYS A CA 1
ATOM 2346 C C . LYS A 1 285 ? 4.029 19.237 -25.310 1.00 85.19 285 LYS A C 1
ATOM 2348 O O . LYS A 1 285 ? 3.175 18.399 -25.018 1.00 85.19 285 LYS A O 1
ATOM 2353 N N . LYS A 1 286 ? 4.491 19.377 -26.555 1.00 88.50 286 LYS A N 1
ATOM 2354 C CA . LYS A 1 286 ? 4.125 18.453 -27.630 1.00 88.50 286 LYS A CA 1
ATOM 2355 C C . LYS A 1 286 ? 4.597 17.041 -27.281 1.00 88.50 286 LYS A C 1
ATOM 2357 O O . LYS A 1 286 ? 5.798 16.813 -27.088 1.00 88.50 286 LYS A O 1
ATOM 2362 N N . MET A 1 287 ? 3.642 16.115 -27.248 1.00 90.44 287 MET A N 1
ATOM 2363 C CA . MET A 1 287 ? 3.872 14.687 -27.036 1.00 90.44 287 MET A CA 1
ATOM 2364 C C . MET A 1 287 ? 4.722 14.130 -28.169 1.00 90.44 287 MET A C 1
ATOM 2366 O O . MET A 1 287 ? 4.339 14.226 -29.335 1.00 90.44 287 MET A O 1
ATOM 2370 N N . HIS A 1 288 ? 5.874 13.559 -27.834 1.00 88.50 288 HIS A N 1
ATOM 2371 C CA . HIS A 1 288 ? 6.809 13.057 -28.834 1.00 88.50 288 HIS A CA 1
ATOM 2372 C C . HIS A 1 288 ? 7.384 11.696 -28.445 1.00 88.50 288 HIS A C 1
ATOM 2374 O O . HIS A 1 288 ? 7.304 10.755 -29.229 1.00 88.50 288 HIS A O 1
ATOM 2380 N N . TRP A 1 289 ? 7.899 11.556 -27.225 1.00 89.50 289 TRP A N 1
ATOM 2381 C CA . TRP A 1 289 ? 8.490 10.306 -26.748 1.00 89.50 289 TRP A CA 1
ATOM 2382 C C . TRP A 1 289 ? 7.489 9.483 -25.938 1.00 89.50 289 TRP A C 1
ATOM 2384 O O . TRP A 1 289 ? 6.613 10.042 -25.284 1.00 89.50 289 TRP A O 1
ATOM 2394 N N . HIS A 1 290 ? 7.638 8.152 -25.916 1.00 92.50 290 HIS A N 1
ATOM 2395 C CA . HIS A 1 290 ? 6.763 7.265 -25.127 1.00 92.50 290 HIS A CA 1
ATOM 2396 C C . HIS A 1 290 ? 6.678 7.689 -23.652 1.00 92.50 290 HIS A C 1
ATOM 2398 O O . HIS A 1 290 ? 5.604 7.661 -23.052 1.00 92.50 290 HIS A O 1
ATOM 2404 N N . ILE A 1 291 ? 7.795 8.156 -23.089 1.00 94.12 291 ILE A N 1
ATOM 2405 C CA . ILE A 1 291 ? 7.871 8.643 -21.711 1.00 94.12 291 ILE A CA 1
ATOM 2406 C C . ILE A 1 291 ? 6.989 9.870 -21.445 1.00 94.12 291 ILE A C 1
ATOM 2408 O O . ILE A 1 291 ? 6.455 9.989 -20.344 1.00 94.12 291 ILE A O 1
ATOM 2412 N N . ASP A 1 292 ? 6.743 10.725 -22.446 1.00 94.56 292 ASP A N 1
ATOM 2413 C CA . ASP A 1 292 ? 5.871 11.897 -22.298 1.00 94.56 292 ASP A CA 1
ATOM 2414 C C . ASP A 1 292 ? 4.455 11.460 -21.874 1.00 94.56 292 ASP A C 1
ATOM 2416 O O . ASP A 1 292 ? 3.827 12.094 -21.028 1.00 94.56 292 ASP A O 1
ATOM 2420 N N . TYR A 1 293 ? 3.961 10.339 -22.417 1.00 94.69 293 TYR A N 1
ATOM 2421 C CA . TYR A 1 293 ? 2.622 9.802 -22.137 1.00 94.69 293 TYR A CA 1
ATOM 2422 C C . TYR A 1 293 ? 2.502 9.244 -20.721 1.00 94.69 293 TYR A C 1
ATOM 2424 O O . TYR A 1 293 ? 1.466 9.418 -20.080 1.00 94.69 293 TYR A O 1
ATOM 2432 N N . LEU A 1 294 ? 3.565 8.619 -20.209 1.00 95.50 294 LEU A N 1
ATOM 2433 C CA . LEU A 1 294 ? 3.612 8.163 -18.821 1.00 95.50 294 LEU A CA 1
ATOM 2434 C C . LEU A 1 294 ? 3.653 9.350 -17.850 1.00 95.50 294 LEU A C 1
ATOM 2436 O O . LEU A 1 294 ? 2.963 9.341 -16.830 1.00 95.50 294 LEU A O 1
ATOM 2440 N N . LEU A 1 295 ? 4.422 10.390 -18.177 1.00 96.62 295 LEU A N 1
ATOM 2441 C CA . LEU A 1 295 ? 4.594 11.577 -17.336 1.00 96.62 295 LEU A CA 1
ATOM 2442 C C . LEU A 1 295 ? 3.337 12.450 -17.211 1.00 96.62 295 LEU A C 1
ATOM 2444 O O . LEU A 1 295 ? 3.264 13.245 -16.282 1.00 96.62 295 LEU A O 1
ATOM 2448 N N . LYS A 1 296 ? 2.306 12.250 -18.045 1.00 94.62 296 LYS A N 1
ATOM 2449 C CA . LYS A 1 296 ? 0.974 12.844 -17.807 1.00 94.62 296 LYS A CA 1
ATOM 2450 C C . LYS A 1 296 ? 0.330 12.379 -16.497 1.00 94.62 296 LYS A C 1
ATOM 2452 O O . LYS A 1 296 ? -0.509 13.080 -15.942 1.00 94.62 296 LYS A O 1
ATOM 2457 N N . TYR A 1 297 ? 0.688 11.184 -16.030 1.00 95.50 297 TYR A N 1
ATOM 2458 C CA . TYR A 1 297 ? 0.092 10.551 -14.848 1.00 95.50 297 TYR A CA 1
ATOM 2459 C C . TYR A 1 297 ? 1.127 10.258 -13.754 1.00 95.50 297 TYR A C 1
ATOM 2461 O O . TYR A 1 297 ? 0.788 10.145 -12.574 1.00 95.50 297 TYR A O 1
ATOM 2469 N N . GLY A 1 298 ? 2.395 10.111 -14.140 1.00 96.62 298 GLY A N 1
ATOM 2470 C CA . GLY A 1 298 ? 3.514 9.850 -13.248 1.00 96.62 298 GLY A CA 1
ATOM 2471 C C . GLY A 1 298 ? 4.256 11.120 -12.839 1.00 96.62 298 GLY A C 1
ATOM 2472 O O . GLY A 1 298 ? 4.406 12.054 -13.616 1.00 96.62 298 GLY A O 1
ATOM 2473 N N . LYS A 1 299 ? 4.799 11.134 -11.619 1.00 96.81 299 LYS A N 1
ATOM 2474 C CA . LYS A 1 299 ? 5.627 12.239 -11.113 1.00 96.81 299 LYS A CA 1
ATOM 2475 C C . LYS A 1 299 ? 7.088 11.817 -11.014 1.00 96.81 299 LYS A C 1
ATOM 2477 O O . LYS A 1 299 ? 7.387 10.861 -10.304 1.00 96.81 299 LYS A O 1
ATOM 2482 N N . ILE A 1 300 ? 8.003 12.563 -11.639 1.00 98.00 300 ILE A N 1
ATOM 2483 C CA . ILE A 1 300 ? 9.452 12.400 -11.413 1.00 98.00 300 ILE A CA 1
ATOM 2484 C C . ILE A 1 300 ? 9.775 12.817 -9.971 1.00 98.00 300 ILE A C 1
ATOM 2486 O O . ILE A 1 300 ? 9.644 14.000 -9.617 1.00 98.00 300 ILE A O 1
ATOM 2490 N N . GLU A 1 301 ? 10.179 11.844 -9.151 1.00 96.75 301 GLU A N 1
ATOM 2491 C CA . GLU A 1 301 ? 10.579 12.025 -7.750 1.00 96.75 301 GLU A CA 1
ATOM 2492 C C . GLU A 1 301 ? 12.097 12.177 -7.598 1.00 96.75 301 GLU A C 1
ATOM 2494 O O . GLU A 1 301 ? 12.545 12.980 -6.780 1.00 96.75 301 GLU A O 1
ATOM 2499 N N . GLU A 1 302 ? 12.891 11.442 -8.384 1.00 98.12 302 GLU A N 1
ATOM 2500 C CA . GLU A 1 302 ? 14.357 11.457 -8.304 1.00 98.12 302 GLU A CA 1
ATOM 2501 C C . GLU A 1 302 ? 14.976 11.442 -9.704 1.00 98.12 302 GLU A C 1
ATOM 2503 O O . GLU A 1 302 ? 14.429 10.841 -10.631 1.00 98.12 302 GLU A O 1
ATOM 2508 N N . ILE A 1 303 ? 16.113 12.125 -9.845 1.00 98.69 303 ILE A N 1
ATOM 2509 C CA . ILE A 1 303 ? 16.878 12.230 -11.087 1.00 98.69 303 ILE A CA 1
ATOM 2510 C C . ILE A 1 303 ? 18.312 11.831 -10.764 1.00 98.69 303 ILE A C 1
ATOM 2512 O O . ILE A 1 303 ? 18.922 12.397 -9.854 1.00 98.69 303 ILE A O 1
A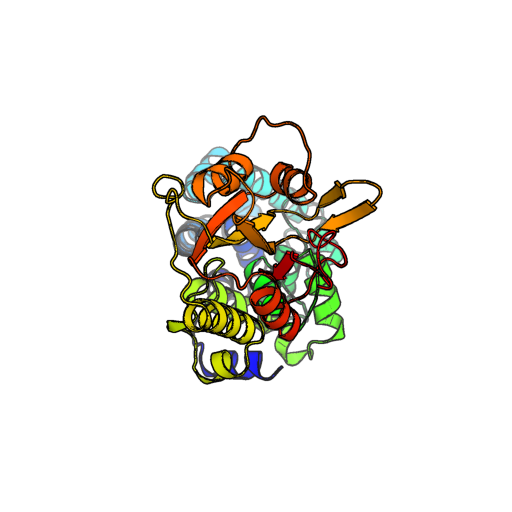TOM 2516 N N . TYR A 1 304 ? 18.838 10.876 -11.518 1.00 98.75 304 TYR A N 1
ATOM 2517 C CA . TYR A 1 304 ? 20.226 10.440 -11.439 1.00 98.75 304 TYR A CA 1
ATOM 2518 C C . TYR A 1 304 ? 20.889 10.677 -12.785 1.00 98.75 304 TYR A C 1
ATOM 2520 O O . TYR A 1 304 ? 20.265 10.430 -13.814 1.00 98.75 304 TYR A O 1
ATOM 2528 N N . ILE A 1 305 ? 22.131 11.145 -12.781 1.00 98.56 305 ILE A N 1
ATOM 2529 C CA . ILE A 1 305 ? 22.898 11.409 -14.000 1.00 98.56 305 ILE A CA 1
ATOM 2530 C C . ILE A 1 305 ? 24.307 10.838 -13.895 1.00 98.56 305 ILE A C 1
ATOM 2532 O O . ILE A 1 305 ? 24.863 10.772 -12.801 1.00 98.56 305 ILE A O 1
ATOM 2536 N N . THR A 1 306 ? 24.884 10.497 -15.037 1.00 98.44 306 THR A N 1
ATOM 2537 C CA . THR A 1 306 ? 26.305 10.196 -15.219 1.00 98.44 306 THR A CA 1
ATOM 2538 C C . THR A 1 306 ? 26.758 10.785 -16.551 1.00 98.44 306 THR A C 1
ATOM 2540 O O . THR A 1 306 ? 25.952 10.901 -17.477 1.00 98.44 306 THR A O 1
ATOM 2543 N N . ASN A 1 307 ? 28.033 11.144 -16.665 1.00 97.31 307 ASN A N 1
ATOM 2544 C CA . ASN A 1 307 ? 28.606 11.635 -17.925 1.00 97.31 307 ASN A CA 1
ATOM 2545 C C . ASN A 1 307 ? 29.010 10.483 -18.859 1.00 97.31 307 ASN A C 1
ATOM 2547 O O . ASN A 1 307 ? 29.414 10.703 -20.000 1.00 97.31 307 ASN A O 1
ATOM 2551 N N . GLU A 1 308 ? 28.866 9.245 -18.390 1.00 97.31 308 GLU A N 1
ATOM 2552 C CA . GLU A 1 308 ? 29.160 8.040 -19.150 1.00 97.31 308 GLU A CA 1
ATOM 2553 C C . GLU A 1 308 ? 28.069 7.732 -20.188 1.00 97.31 308 GLU A C 1
ATOM 2555 O O . GLU A 1 308 ? 26.871 7.970 -19.978 1.00 97.31 308 GLU A O 1
ATOM 2560 N N . ARG A 1 309 ? 28.479 7.169 -21.331 1.00 96.69 309 ARG A N 1
ATOM 2561 C CA . ARG A 1 309 ? 27.586 6.667 -22.385 1.00 96.69 309 ARG A CA 1
ATOM 2562 C C . ARG A 1 309 ? 27.257 5.201 -22.115 1.00 96.69 309 ARG A C 1
ATOM 2564 O O . ARG A 1 309 ? 27.862 4.325 -22.712 1.00 96.69 309 ARG A O 1
ATOM 2571 N N . VAL A 1 310 ? 26.325 4.973 -21.194 1.00 97.56 310 VAL A N 1
ATOM 2572 C CA . VAL A 1 310 ? 26.049 3.646 -20.609 1.00 97.56 310 VAL A CA 1
ATOM 2573 C C . VAL A 1 310 ? 24.557 3.291 -20.602 1.00 97.56 310 VAL A C 1
ATOM 2575 O O . VAL A 1 310 ? 24.102 2.467 -19.817 1.00 97.56 310 VAL A O 1
ATOM 2578 N N . GLU A 1 311 ? 23.745 3.950 -21.431 1.00 96.88 311 GLU A N 1
ATOM 2579 C CA . GLU A 1 311 ? 22.283 3.771 -21.462 1.00 96.88 311 GLU A CA 1
ATOM 2580 C C . GLU A 1 311 ? 21.867 2.301 -21.638 1.00 96.88 311 GLU A C 1
ATOM 2582 O O . GLU A 1 311 ? 21.036 1.800 -20.877 1.00 96.88 311 GLU A O 1
ATOM 2587 N N . CYS A 1 312 ? 22.479 1.597 -22.595 1.00 97.69 312 CYS A N 1
ATOM 2588 C CA . CYS A 1 312 ? 22.150 0.205 -22.902 1.00 97.69 312 CYS A CA 1
ATOM 2589 C C . CYS A 1 312 ? 22.684 -0.760 -21.830 1.00 97.69 312 CYS A C 1
ATOM 2591 O O . CYS A 1 312 ? 22.019 -1.723 -21.453 1.00 97.69 312 CYS A O 1
ATOM 2593 N N . GLU A 1 313 ? 23.871 -0.492 -21.299 1.00 98.12 313 GLU A N 1
ATOM 2594 C CA . GLU A 1 313 ? 24.526 -1.255 -20.242 1.00 98.12 313 GLU A CA 1
ATOM 2595 C C . GLU A 1 313 ? 23.720 -1.188 -18.943 1.00 98.12 313 GLU A C 1
ATOM 2597 O O . GLU A 1 313 ? 23.464 -2.214 -18.310 1.00 98.12 313 GLU A O 1
ATOM 2602 N N . VAL A 1 314 ? 23.248 0.007 -18.581 1.00 98.31 314 VAL A N 1
ATOM 2603 C CA . VAL A 1 314 ? 22.376 0.223 -17.424 1.00 98.31 314 VAL A CA 1
ATOM 2604 C C . VAL A 1 314 ? 21.041 -0.491 -17.640 1.00 98.31 314 VAL A C 1
ATOM 2606 O O . VAL A 1 314 ? 20.587 -1.192 -16.737 1.00 98.31 314 VAL A O 1
ATOM 2609 N N . ALA A 1 315 ? 20.437 -0.390 -18.830 1.00 98.19 315 ALA A N 1
ATOM 2610 C CA . ALA A 1 315 ? 19.199 -1.106 -19.150 1.00 98.19 315 ALA A CA 1
ATOM 2611 C C . ALA A 1 315 ? 19.354 -2.625 -18.982 1.00 98.19 315 ALA A C 1
ATOM 2613 O O . ALA A 1 315 ? 18.518 -3.271 -18.348 1.00 98.19 315 ALA A O 1
ATOM 2614 N N . ASN A 1 316 ? 20.464 -3.187 -19.462 1.00 97.75 316 ASN A N 1
ATOM 2615 C CA . ASN A 1 316 ? 20.778 -4.604 -19.303 1.00 97.75 316 ASN A CA 1
ATOM 2616 C C . ASN A 1 316 ? 20.971 -5.011 -17.834 1.00 97.75 316 ASN A C 1
ATOM 2618 O O . ASN A 1 316 ? 20.585 -6.118 -17.461 1.00 97.75 316 ASN A O 1
ATOM 2622 N N . GLU A 1 317 ? 21.527 -4.145 -16.979 1.00 98.19 317 GLU A N 1
ATOM 2623 C CA . GLU A 1 317 ? 21.590 -4.423 -15.539 1.00 98.19 317 GLU A CA 1
ATOM 2624 C C . GLU A 1 317 ? 20.206 -4.401 -14.882 1.00 98.19 317 GLU A C 1
ATOM 2626 O O . GLU A 1 317 ? 19.919 -5.272 -14.058 1.00 98.19 317 GLU A O 1
ATOM 2631 N N . PHE A 1 318 ? 19.324 -3.464 -15.242 1.00 98.38 318 PHE A N 1
ATOM 2632 C CA . PHE A 1 318 ? 17.967 -3.422 -14.688 1.00 98.38 318 PHE A CA 1
ATOM 2633 C C . PHE A 1 318 ? 17.152 -4.682 -15.030 1.00 98.38 318 PHE A C 1
ATOM 2635 O O . PHE A 1 318 ? 16.511 -5.234 -14.133 1.00 98.38 318 PHE A O 1
ATOM 2642 N N . ILE A 1 319 ? 17.231 -5.191 -16.270 1.00 97.25 319 ILE A N 1
ATOM 2643 C CA . ILE A 1 319 ? 16.513 -6.407 -16.724 1.00 97.25 319 ILE A CA 1
ATOM 2644 C C . ILE A 1 319 ? 16.761 -7.611 -15.799 1.00 97.25 319 ILE A C 1
ATOM 2646 O O . ILE A 1 319 ? 15.888 -8.460 -15.644 1.00 97.25 319 ILE A O 1
ATOM 2650 N N . L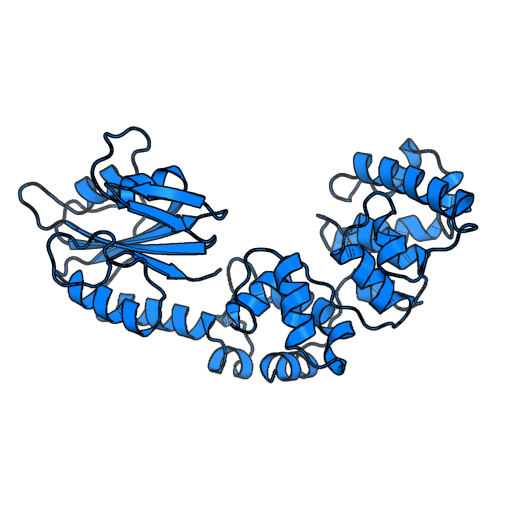YS A 1 320 ? 17.932 -7.694 -15.156 1.00 97.31 320 LYS A N 1
ATOM 2651 C CA . LYS A 1 320 ? 18.301 -8.835 -14.300 1.00 97.31 320 LYS A CA 1
ATOM 2652 C C . LYS A 1 320 ? 17.423 -8.985 -13.057 1.00 97.31 320 LYS A C 1
ATOM 2654 O O . LYS A 1 320 ? 17.384 -10.073 -12.486 1.00 97.31 320 LYS A O 1
ATOM 2659 N N . LYS A 1 321 ? 16.802 -7.900 -12.579 1.00 96.88 321 LYS A N 1
ATOM 2660 C CA . LYS A 1 321 ? 16.069 -7.882 -11.298 1.00 96.88 321 LYS A CA 1
ATOM 2661 C C . LYS A 1 321 ? 14.754 -7.108 -11.329 1.00 96.88 321 LYS A C 1
ATOM 2663 O O . LYS A 1 321 ? 13.972 -7.255 -10.398 1.00 96.88 321 LYS A O 1
ATOM 2668 N N . PHE A 1 322 ? 14.507 -6.276 -12.333 1.00 97.88 322 PHE A N 1
ATOM 2669 C CA . PHE A 1 322 ? 13.299 -5.462 -12.421 1.00 97.88 322 PHE A CA 1
ATOM 2670 C C . PHE A 1 322 ? 12.388 -5.971 -13.531 1.00 97.88 322 PHE A C 1
ATOM 2672 O O . PHE A 1 322 ? 12.855 -6.345 -14.608 1.00 97.88 322 PHE A O 1
ATOM 2679 N N . ASP A 1 323 ? 11.082 -5.895 -13.289 1.00 96.50 323 ASP A N 1
ATOM 2680 C CA . ASP A 1 323 ? 10.100 -6.026 -14.358 1.00 96.50 323 ASP A CA 1
ATOM 2681 C C . ASP A 1 323 ? 10.273 -4.864 -15.343 1.00 96.50 323 ASP A C 1
AT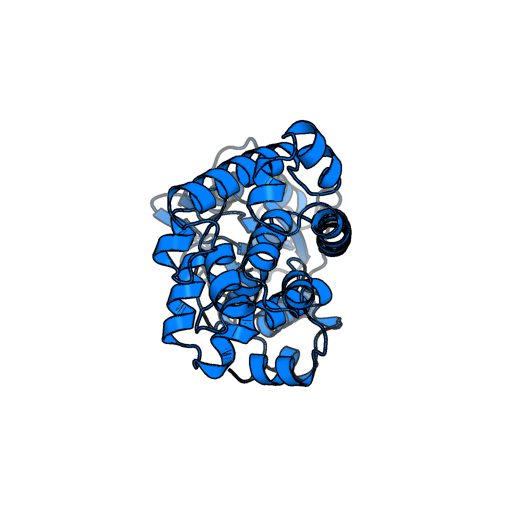OM 2683 O O . ASP A 1 323 ? 10.792 -3.802 -14.987 1.00 96.50 323 ASP A O 1
ATOM 2687 N N . PHE A 1 324 ? 9.836 -5.025 -16.587 1.00 96.94 324 PHE A N 1
ATOM 2688 C CA . PHE A 1 324 ? 10.014 -3.994 -17.606 1.00 96.94 324 PHE A CA 1
ATOM 2689 C C . PHE A 1 324 ? 8.831 -3.903 -18.558 1.00 96.94 324 PHE A C 1
ATOM 2691 O O . PHE A 1 324 ? 8.075 -4.851 -18.759 1.00 96.94 324 PHE A O 1
ATOM 2698 N N . VAL A 1 325 ? 8.684 -2.732 -19.175 1.00 95.00 325 VAL A N 1
ATOM 2699 C CA . VAL A 1 325 ? 7.683 -2.504 -20.216 1.00 95.00 325 VAL A CA 1
ATOM 2700 C C . VAL A 1 325 ? 8.353 -2.727 -21.562 1.00 95.00 325 VAL A C 1
ATOM 2702 O O . VAL A 1 325 ? 9.103 -1.879 -22.036 1.00 95.00 325 VAL A O 1
ATOM 2705 N N . GLU A 1 326 ? 8.105 -3.878 -22.175 1.00 93.81 326 GLU A N 1
ATOM 2706 C CA . GLU A 1 326 ? 8.723 -4.268 -23.448 1.00 93.81 326 GLU A CA 1
ATOM 2707 C C . GLU A 1 326 ? 8.588 -3.184 -24.534 1.00 93.81 326 GLU A C 1
ATOM 2709 O O . GLU A 1 326 ? 7.529 -2.564 -24.657 1.00 93.81 326 GLU A O 1
ATOM 2714 N N . ASN A 1 327 ? 9.638 -2.970 -25.326 1.00 92.75 327 ASN A N 1
ATOM 2715 C CA . ASN A 1 327 ? 9.699 -2.006 -26.431 1.00 92.75 327 ASN A CA 1
ATOM 2716 C C . ASN A 1 327 ? 9.435 -0.541 -26.015 1.00 92.75 327 ASN A C 1
ATOM 2718 O O . ASN A 1 327 ? 9.061 0.304 -26.834 1.00 92.75 327 ASN A O 1
ATOM 2722 N N . PHE A 1 328 ? 9.607 -0.205 -24.731 1.00 94.56 328 PHE A N 1
ATOM 2723 C CA . PHE A 1 328 ? 9.422 1.158 -24.240 1.00 94.56 328 PHE A CA 1
ATOM 2724 C C . PHE A 1 328 ? 10.729 1.955 -24.289 1.00 94.56 328 PHE A C 1
ATOM 2726 O O . PHE A 1 328 ? 11.656 1.676 -23.535 1.00 94.56 328 PHE A O 1
ATOM 2733 N N . GLY A 1 329 ? 10.772 3.001 -25.120 1.00 90.69 329 GLY A N 1
ATOM 2734 C CA . GLY A 1 329 ? 11.869 3.975 -25.136 1.00 90.69 329 GLY A CA 1
ATOM 2735 C C . GLY A 1 329 ? 13.179 3.484 -25.759 1.00 90.69 329 GLY A C 1
ATOM 2736 O O . GLY A 1 329 ? 14.191 4.136 -25.552 1.00 90.69 329 GLY A O 1
ATOM 2737 N N . CYS A 1 330 ? 13.156 2.370 -26.495 1.00 91.75 330 CYS A N 1
ATOM 2738 C CA . CYS A 1 330 ? 14.332 1.717 -27.081 1.00 91.75 330 CYS A CA 1
ATOM 2739 C C . CYS A 1 330 ? 14.228 1.531 -28.609 1.00 91.75 330 CYS A C 1
ATOM 2741 O O . CYS A 1 330 ? 14.759 0.574 -29.158 1.00 91.75 330 CYS A O 1
ATOM 2743 N N . SER A 1 331 ? 13.514 2.412 -29.319 1.00 86.94 331 SER A N 1
ATOM 2744 C CA . SER A 1 331 ? 13.309 2.295 -30.777 1.00 86.94 331 SER A CA 1
ATOM 2745 C C . SER A 1 331 ? 14.589 2.442 -31.609 1.00 86.94 331 SER A C 1
ATOM 2747 O O . SER A 1 331 ? 14.612 2.055 -32.772 1.00 86.94 331 SER A O 1
ATOM 2749 N N . ASP A 1 332 ? 15.625 3.043 -31.032 1.00 86.69 332 ASP A N 1
ATOM 2750 C CA . ASP A 1 332 ? 16.921 3.356 -31.634 1.00 86.69 332 ASP A CA 1
ATOM 2751 C C . ASP A 1 332 ? 18.049 2.418 -31.166 1.00 86.69 332 ASP A C 1
ATOM 2753 O O . ASP A 1 332 ? 19.212 2.624 -31.513 1.00 86.69 332 ASP A O 1
ATOM 2757 N N . CYS A 1 333 ? 17.734 1.368 -30.401 1.00 92.31 333 CYS A N 1
ATOM 2758 C CA . CYS A 1 333 ? 18.713 0.393 -29.925 1.00 92.31 333 CYS A CA 1
ATOM 2759 C C . CYS A 1 333 ? 18.129 -1.031 -29.874 1.00 92.31 333 CYS A C 1
ATOM 2761 O O . CYS A 1 333 ? 16.963 -1.264 -30.174 1.00 92.31 333 CYS A O 1
ATOM 2763 N N . LYS A 1 334 ? 18.954 -2.018 -29.501 1.00 92.81 334 LYS A N 1
ATOM 2764 C CA . LYS A 1 334 ? 18.542 -3.434 -29.389 1.00 92.81 334 LYS A CA 1
ATOM 2765 C C . LYS A 1 334 ? 18.051 -3.823 -27.984 1.00 92.81 334 LYS A C 1
ATOM 2767 O O . LYS A 1 334 ? 17.890 -5.008 -27.698 1.00 92.81 334 LYS A O 1
ATOM 2772 N N . CYS A 1 335 ? 17.862 -2.861 -27.080 1.00 96.00 335 CYS A N 1
ATOM 2773 C CA . CYS A 1 335 ? 17.412 -3.144 -25.718 1.00 96.00 335 CYS A CA 1
ATOM 2774 C C . CYS A 1 335 ? 15.953 -3.611 -25.701 1.00 96.00 335 CYS A C 1
ATOM 2776 O O . CYS A 1 335 ? 15.119 -3.112 -26.452 1.00 96.00 335 CYS A O 1
ATOM 2778 N N . LYS A 1 336 ? 15.612 -4.513 -24.771 1.00 95.25 336 LYS A N 1
ATOM 2779 C CA . LYS A 1 336 ? 14.218 -4.956 -24.571 1.00 95.25 336 LYS A CA 1
ATOM 2780 C C . LYS A 1 336 ? 13.312 -3.839 -24.051 1.00 95.25 336 LYS A C 1
ATOM 2782 O O . LYS A 1 336 ? 12.107 -3.851 -24.291 1.00 95.25 336 LYS A O 1
ATOM 2787 N N . SER A 1 337 ? 13.870 -2.915 -23.273 1.00 96.94 337 SER A N 1
ATOM 2788 C CA . SER A 1 337 ? 13.160 -1.782 -22.684 1.00 96.94 337 SER A CA 1
ATOM 2789 C C . SER A 1 337 ? 14.146 -0.795 -22.071 1.00 96.94 337 SER A C 1
ATOM 2791 O O . SER A 1 337 ? 15.204 -1.203 -21.598 1.00 96.94 337 SER A O 1
ATOM 2793 N N . HIS A 1 338 ? 13.762 0.478 -22.012 1.00 97.31 338 HIS A N 1
ATOM 2794 C CA . HIS A 1 338 ? 14.378 1.504 -21.169 1.00 97.31 338 HIS A CA 1
ATOM 2795 C C . HIS A 1 338 ? 13.460 1.940 -20.009 1.00 97.31 338 HIS A C 1
ATOM 2797 O O . HIS A 1 338 ? 13.739 2.936 -19.342 1.00 97.31 338 HIS A O 1
ATOM 2803 N N . LEU A 1 339 ? 12.356 1.225 -19.753 1.00 98.06 339 LEU A N 1
ATOM 2804 C CA . LEU A 1 339 ? 11.421 1.509 -18.664 1.00 98.06 339 LEU A CA 1
ATOM 2805 C C . LEU A 1 339 ? 11.209 0.280 -17.776 1.00 98.06 339 LEU A C 1
ATOM 2807 O O . LEU A 1 339 ? 10.562 -0.694 -18.166 1.00 98.06 339 LEU A O 1
ATOM 2811 N N . PHE A 1 340 ? 11.687 0.388 -16.543 1.00 98.44 340 PHE A N 1
ATOM 2812 C CA . PHE A 1 340 ? 11.667 -0.679 -15.546 1.00 98.44 340 PHE A CA 1
ATOM 2813 C C . PHE A 1 340 ? 10.673 -0.380 -14.437 1.00 98.44 340 PHE A C 1
ATOM 2815 O O . PHE A 1 340 ? 10.445 0.783 -14.122 1.00 98.44 340 PHE A O 1
ATOM 2822 N N . TYR A 1 341 ? 10.095 -1.409 -13.834 1.00 97.75 341 TYR A N 1
ATOM 2823 C CA . TYR A 1 341 ? 9.044 -1.320 -12.833 1.00 97.75 341 TYR A CA 1
ATOM 2824 C C . TYR A 1 341 ? 9.483 -1.948 -11.509 1.00 97.75 341 TYR A C 1
ATOM 2826 O O . TYR A 1 341 ? 10.109 -3.006 -11.464 1.00 97.75 341 TYR A O 1
ATOM 2834 N N . LEU A 1 342 ? 9.122 -1.279 -10.416 1.00 96.62 342 LEU A N 1
ATOM 2835 C CA . LEU A 1 342 ? 9.244 -1.772 -9.053 1.00 96.62 342 LEU A CA 1
ATOM 2836 C C . LEU A 1 342 ? 7.924 -1.550 -8.316 1.00 96.62 342 LEU A C 1
ATOM 2838 O O . LEU A 1 342 ? 7.493 -0.408 -8.096 1.00 96.62 342 LEU A O 1
ATOM 2842 N N . LYS A 1 343 ? 7.315 -2.655 -7.886 1.00 94.06 343 LYS A N 1
ATOM 2843 C CA . LYS A 1 343 ? 6.117 -2.639 -7.051 1.00 94.06 343 LYS A CA 1
ATOM 2844 C C . LYS A 1 343 ? 6.440 -2.059 -5.661 1.00 94.06 343 LYS A C 1
ATOM 2846 O O . LYS A 1 343 ? 7.460 -2.442 -5.084 1.00 94.06 343 LYS A O 1
ATOM 2851 N N . PRO A 1 344 ? 5.654 -1.086 -5.155 1.00 87.00 344 PRO A N 1
ATOM 2852 C CA . PRO A 1 344 ? 6.035 -0.269 -4.007 1.00 87.00 344 PRO A CA 1
ATOM 2853 C C . PRO A 1 344 ? 5.753 -0.906 -2.651 1.00 87.00 344 PRO A C 1
ATOM 2855 O O . PRO A 1 344 ? 4.989 -1.886 -2.551 1.00 87.00 344 PRO A O 1
#

Foldseek 3Di:
DVLLVVLVVVDPDFQLLLVQLPVLALFLSLLLLLLPVQFDSVLSNQLSVQCCVQQVFLVSLLPDDLVVQLVSSVNGPPSSVSSVLSNQQSVCCVPPVVRGDDQDLVVQCVGRSGDLLSSQSSNCRNVVHFAARFDPQLVQQCVQQVLDDDQDSVVVRVSCVVRPPSVCRSPSVGSSVVCQVPAVDVPGNLVPDDPVCCVNGLNNVLVVLVVVLCVVQVKDWDDLVPFDQAWWKKKFWKFFQAWDFWDADPDIDIDGGAIKIAIDTQPDPVGHRNNVVVQLVDPDDDRDFSSNRVSVRIDRPIMIIDNDPCRQVSLVSLVVRFAADAPHRAPPHPHRHRMTGDRD